Protein AF-A0A2E3BV41-F1 (afdb_monomer)

Nearest PDB structures (foldseek):
  8k77-assembly1_A  TM=2.296E-01  e=6.124E+00  Homo sapiens
  8to0-assembly1_Gc  TM=1.479E-01  e=7.679E+00  Mus musculus

Radius of gyration: 20.26 Å; Cα contacts (8 Å, |Δi|>4): 275; chains: 1; bounding box: 59×30×68 Å

pLDDT: mean 80.49, std 14.08, range [29.23, 97.12]

Mean predicted aligned error: 8.39 Å

Sequence (254 aa):
NIRDLWAVSLASLFVLWSIGQGLALKTSIRDLVLRSKSSKKSEIKTPTSWDFQRLILGAFIFTAIIGVFRGIIVTNFIGTDSDLVSWMIYYIICFSLIAIFLQIAKDGIVPLDTSWTKGDRNRVHRTGQLLILLIAWHLSSAWSRLFENGNSAMLFEEIILVIITVVSAVWAMSNRNRSSINFISKDTAILWAIAFGFGYAGSITVMSGLTESLPILGDVSQTLGVGHVLTAITLLMGFKGSISRPIEFNSEEE

Structure (mmCIF, N/CA/C/O backbone):
data_AF-A0A2E3BV41-F1
#
_entry.id   AF-A0A2E3BV41-F1
#
loop_
_atom_site.group_PDB
_atom_site.id
_atom_site.type_symbol
_atom_site.label_atom_id
_atom_site.label_alt_id
_atom_site.label_comp_id
_atom_site.label_asym_id
_atom_site.label_entity_id
_atom_site.label_seq_id
_atom_site.pdbx_PDB_ins_code
_atom_site.Cartn_x
_atom_site.Cartn_y
_atom_site.Cartn_z
_atom_site.occupancy
_atom_site.B_iso_or_equiv
_atom_site.auth_seq_id
_atom_site.auth_comp_id
_atom_site.auth_asym_id
_atom_site.auth_atom_id
_atom_site.pdbx_PDB_model_num
ATOM 1 N N . ASN A 1 1 ? 34.625 -9.008 -3.663 1.00 68.56 1 ASN A N 1
ATOM 2 C CA . ASN A 1 1 ? 34.769 -7.605 -4.097 1.00 68.56 1 ASN A CA 1
ATOM 3 C C . ASN A 1 1 ? 33.928 -6.733 -3.166 1.00 68.56 1 ASN A C 1
ATOM 5 O O . ASN A 1 1 ? 32.726 -6.945 -3.088 1.00 68.56 1 ASN A O 1
ATOM 9 N N . ILE A 1 2 ? 34.542 -5.843 -2.381 1.00 73.50 2 ILE A N 1
ATOM 10 C CA . ILE A 1 2 ? 33.850 -5.060 -1.331 1.00 73.50 2 ILE A CA 1
ATOM 11 C C . ILE A 1 2 ? 32.811 -4.097 -1.919 1.00 73.50 2 ILE A C 1
ATOM 13 O O . ILE A 1 2 ? 31.768 -3.870 -1.316 1.00 73.50 2 ILE A O 1
ATOM 17 N N . ARG A 1 3 ? 33.071 -3.565 -3.116 1.00 74.31 3 ARG A N 1
ATOM 18 C CA . ARG A 1 3 ? 32.180 -2.612 -3.784 1.00 74.31 3 ARG A CA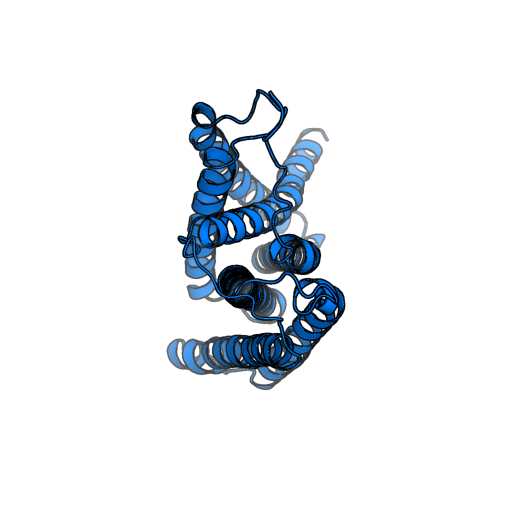 1
ATOM 19 C C . ARG A 1 3 ? 30.846 -3.251 -4.179 1.00 74.31 3 ARG A C 1
ATOM 21 O O . ARG A 1 3 ? 29.799 -2.659 -3.948 1.00 74.31 3 ARG A O 1
ATOM 28 N N . ASP A 1 4 ? 30.899 -4.481 -4.681 1.00 78.44 4 ASP A N 1
ATOM 29 C CA . ASP A 1 4 ? 29.709 -5.243 -5.075 1.00 78.44 4 ASP A CA 1
ATOM 30 C C . ASP A 1 4 ? 28.892 -5.652 -3.841 1.00 78.44 4 ASP A C 1
ATOM 32 O O . ASP A 1 4 ? 27.667 -5.580 -3.853 1.00 78.44 4 ASP A O 1
ATOM 36 N N . LEU A 1 5 ? 29.567 -5.981 -2.732 1.00 81.62 5 LEU A N 1
ATOM 37 C CA . LEU A 1 5 ? 28.911 -6.252 -1.450 1.00 81.62 5 LEU A CA 1
ATOM 38 C C . LEU A 1 5 ? 28.157 -5.020 -0.921 1.00 81.62 5 LEU A C 1
ATOM 40 O O . LEU A 1 5 ? 27.018 -5.143 -0.475 1.00 81.62 5 LEU A O 1
ATOM 44 N N . TRP A 1 6 ? 28.762 -3.829 -0.993 1.00 83.62 6 TRP A N 1
ATOM 45 C CA . TRP A 1 6 ? 28.098 -2.580 -0.604 1.00 83.62 6 TRP A CA 1
ATOM 46 C C . TRP A 1 6 ? 26.921 -2.238 -1.512 1.00 83.62 6 TRP A C 1
ATOM 48 O O . TRP A 1 6 ? 25.876 -1.836 -1.007 1.00 83.62 6 TRP A O 1
ATOM 58 N N . ALA A 1 7 ? 27.063 -2.426 -2.824 1.00 81.56 7 ALA A N 1
ATOM 59 C CA . ALA A 1 7 ? 25.986 -2.181 -3.776 1.00 81.56 7 ALA A CA 1
ATOM 60 C C . ALA A 1 7 ? 24.781 -3.092 -3.496 1.00 81.56 7 ALA A C 1
ATOM 62 O O . ALA A 1 7 ? 23.659 -2.604 -3.378 1.00 81.56 7 ALA A O 1
ATOM 63 N N . VAL A 1 8 ? 25.013 -4.394 -3.300 1.00 81.94 8 VAL A N 1
ATOM 64 C CA . VAL A 1 8 ? 23.957 -5.360 -2.953 1.00 81.94 8 VAL A CA 1
ATOM 65 C C . VAL A 1 8 ? 23.331 -5.034 -1.597 1.00 81.94 8 VAL A C 1
ATOM 67 O O . VAL A 1 8 ? 22.111 -5.080 -1.461 1.00 81.94 8 VAL A O 1
ATOM 70 N N . SER A 1 9 ? 24.136 -4.644 -0.604 1.00 84.44 9 SER A N 1
ATOM 71 C CA . SER A 1 9 ? 23.631 -4.229 0.709 1.00 84.44 9 SER A CA 1
ATOM 72 C C . SER A 1 9 ? 22.70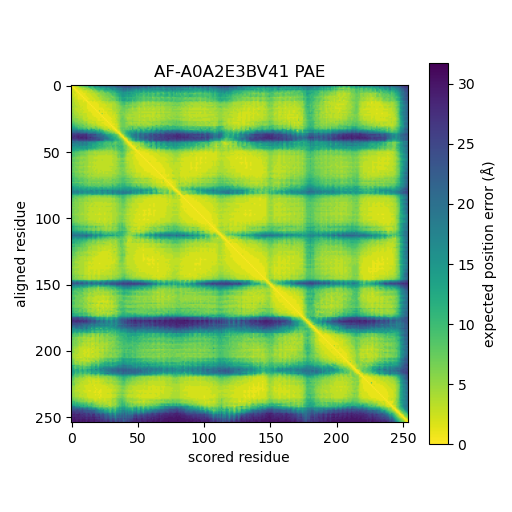8 -3.009 0.593 1.00 84.44 9 SER A C 1
ATOM 74 O O . SER A 1 9 ? 21.565 -3.048 1.048 1.00 84.44 9 SER A O 1
ATOM 76 N N . LEU A 1 10 ? 23.141 -1.957 -0.108 1.00 84.69 10 LEU A N 1
ATOM 77 C CA . LEU A 1 10 ? 22.350 -0.742 -0.326 1.00 84.69 10 LEU A CA 1
ATOM 78 C C . LEU A 1 10 ? 21.081 -1.001 -1.147 1.00 84.69 10 LEU A C 1
ATOM 80 O O . LEU A 1 10 ? 20.033 -0.445 -0.826 1.00 84.69 10 LEU A O 1
ATOM 84 N N . ALA A 1 11 ? 21.146 -1.867 -2.158 1.00 82.31 11 ALA A N 1
ATOM 85 C CA . ALA A 1 11 ? 19.971 -2.286 -2.917 1.00 82.31 11 ALA A CA 1
ATOM 86 C C . ALA A 1 11 ? 18.992 -3.088 -2.049 1.00 82.31 11 ALA A C 1
ATOM 88 O O . ALA A 1 11 ? 17.791 -2.852 -2.103 1.00 82.31 11 ALA A O 1
ATOM 89 N N . SER A 1 12 ? 19.481 -3.974 -1.175 1.00 83.25 12 SER A N 1
ATOM 90 C CA . SER A 1 12 ? 18.616 -4.762 -0.286 1.00 83.25 12 SER A CA 1
ATOM 91 C C . SER A 1 12 ? 17.872 -3.919 0.755 1.00 83.25 12 SER A C 1
ATOM 93 O O . SER A 1 12 ? 16.785 -4.307 1.187 1.00 83.25 12 SER A O 1
ATOM 95 N N . LEU A 1 13 ? 18.377 -2.723 1.094 1.00 87.44 13 LEU A N 1
ATOM 96 C CA . LEU A 1 13 ? 17.636 -1.762 1.918 1.00 87.44 13 LEU A CA 1
ATOM 97 C C . LEU A 1 13 ? 16.285 -1.387 1.300 1.00 87.44 13 LEU A C 1
ATOM 99 O O . LEU A 1 13 ? 15.356 -1.099 2.048 1.00 87.44 13 LEU A O 1
ATOM 103 N N . PHE A 1 14 ? 16.137 -1.442 -0.026 1.00 87.19 14 PHE A N 1
ATOM 104 C CA . PHE A 1 14 ? 14.857 -1.212 -0.698 1.00 87.19 14 PHE A CA 1
ATOM 105 C C . PHE A 1 14 ? 13.738 -2.086 -0.123 1.00 87.19 14 PHE A C 1
ATOM 107 O O . PHE A 1 14 ? 12.658 -1.581 0.164 1.00 87.19 14 PHE A O 1
ATOM 114 N N . VAL A 1 15 ? 14.018 -3.366 0.147 1.00 87.62 15 VAL A N 1
ATOM 115 C CA . VAL A 1 15 ? 13.053 -4.299 0.753 1.00 87.62 15 VAL A CA 1
ATOM 116 C C . VAL A 1 15 ? 12.613 -3.802 2.130 1.00 87.62 15 VAL A C 1
ATOM 118 O O . VAL A 1 15 ? 11.420 -3.782 2.440 1.00 87.62 15 VAL A O 1
ATOM 121 N N . LEU A 1 16 ? 13.568 -3.355 2.952 1.00 87.62 16 LEU A N 1
ATOM 122 C CA . LEU A 1 16 ? 13.278 -2.798 4.275 1.00 87.62 16 LEU A CA 1
ATOM 123 C C . LEU A 1 16 ? 12.445 -1.520 4.168 1.00 87.62 16 LEU A C 1
ATOM 125 O O . LEU A 1 16 ? 11.500 -1.337 4.938 1.00 87.62 16 LEU A O 1
ATOM 129 N N . TRP A 1 17 ? 12.750 -0.659 3.198 1.00 87.56 17 TRP A N 1
ATOM 130 C CA . TRP A 1 17 ? 12.000 0.569 2.970 1.00 87.56 17 TRP A CA 1
ATOM 131 C C . TRP A 1 17 ? 10.583 0.299 2.459 1.00 87.56 17 TRP A C 1
ATOM 133 O O . TRP A 1 17 ? 9.658 0.935 2.956 1.00 87.56 17 TRP A O 1
ATOM 143 N N . SER A 1 18 ? 10.367 -0.678 1.573 1.00 89.25 18 SER A N 1
ATOM 144 C CA . SER A 1 18 ? 9.026 -1.075 1.111 1.00 89.25 18 SER A CA 1
ATOM 145 C C . SER A 1 18 ? 8.142 -1.602 2.245 1.00 89.25 18 SER A C 1
ATOM 147 O O . SER A 1 18 ? 6.947 -1.291 2.309 1.00 89.25 18 SER A O 1
ATOM 149 N N . ILE A 1 19 ? 8.720 -2.352 3.190 1.00 89.06 19 ILE A N 1
ATOM 150 C CA . ILE A 1 19 ? 8.023 -2.770 4.418 1.00 89.06 19 ILE A CA 1
ATOM 151 C C . ILE A 1 19 ? 7.759 -1.549 5.312 1.00 89.06 19 ILE A C 1
ATOM 153 O O . ILE A 1 19 ? 6.644 -1.359 5.808 1.00 89.06 19 ILE A O 1
ATOM 157 N N . GLY A 1 20 ? 8.760 -0.681 5.483 1.00 86.19 20 GLY A N 1
ATOM 158 C CA . GLY A 1 20 ? 8.647 0.574 6.228 1.00 86.19 20 GLY A CA 1
ATOM 159 C C . GLY A 1 20 ? 7.517 1.474 5.717 1.00 86.19 20 GLY A C 1
ATOM 160 O O . GLY A 1 20 ? 6.734 1.973 6.526 1.00 86.19 20 GLY A O 1
ATOM 161 N N . GLN A 1 21 ? 7.363 1.603 4.394 1.00 88.94 21 GLN A N 1
ATOM 162 C CA . GLN A 1 21 ? 6.255 2.311 3.737 1.00 88.94 21 GLN A CA 1
ATOM 163 C C . GLN A 1 21 ? 4.898 1.765 4.197 1.00 88.94 21 GLN A C 1
ATOM 165 O O . GLN A 1 21 ? 4.033 2.532 4.629 1.00 88.94 21 GLN A O 1
ATOM 170 N N . GLY A 1 22 ? 4.722 0.440 4.177 1.00 87.88 22 GLY A N 1
ATOM 171 C CA . GLY A 1 22 ? 3.474 -0.204 4.598 1.00 87.88 22 GLY A CA 1
ATOM 172 C C . GLY A 1 22 ? 3.164 0.028 6.077 1.00 87.88 22 GLY A C 1
ATOM 173 O O . GLY A 1 22 ? 2.035 0.366 6.438 1.00 87.88 22 GLY A O 1
ATOM 174 N N . LEU A 1 23 ? 4.171 -0.083 6.948 1.00 87.81 23 LEU A N 1
ATOM 175 C CA . LEU A 1 23 ? 4.023 0.165 8.387 1.00 87.81 23 LEU A CA 1
ATOM 176 C C . LEU A 1 23 ? 3.708 1.633 8.707 1.00 87.81 23 LEU A C 1
ATOM 178 O O . LEU A 1 23 ? 2.890 1.905 9.596 1.00 87.81 23 LEU A O 1
ATOM 182 N N . ALA A 1 24 ? 4.324 2.571 7.987 1.00 86.19 24 ALA A N 1
ATOM 183 C CA . ALA A 1 24 ? 4.089 4.003 8.135 1.00 86.19 24 ALA A CA 1
ATOM 184 C C . ALA A 1 24 ? 2.649 4.377 7.762 1.00 86.19 24 ALA A C 1
ATOM 186 O O . ALA A 1 24 ? 1.946 4.991 8.568 1.00 86.19 24 ALA A O 1
ATOM 187 N N . LEU A 1 25 ? 2.175 3.941 6.589 1.00 88.38 25 LEU A N 1
ATOM 188 C CA . LEU A 1 25 ? 0.795 4.156 6.136 1.00 88.38 25 LEU A CA 1
ATOM 189 C C . LEU A 1 25 ? -0.214 3.559 7.119 1.00 88.38 25 LEU A C 1
ATOM 191 O O . LEU A 1 25 ? -1.135 4.242 7.569 1.00 88.38 25 LEU A O 1
ATOM 195 N N . LYS A 1 26 ? 0.007 2.301 7.515 1.00 89.50 26 LYS A N 1
ATOM 196 C CA . LYS A 1 26 ? -0.819 1.590 8.497 1.00 89.50 26 LYS A CA 1
ATOM 197 C C . LYS A 1 26 ? -0.981 2.393 9.790 1.00 89.50 26 LYS A C 1
ATOM 199 O O . LYS A 1 26 ? -2.096 2.591 10.272 1.00 89.50 26 LYS A O 1
ATOM 204 N N . THR A 1 27 ? 0.139 2.833 10.358 1.00 84.62 27 THR A N 1
ATOM 205 C CA . THR A 1 27 ? 0.163 3.536 11.646 1.00 84.62 27 THR A CA 1
ATOM 206 C C . THR A 1 27 ? -0.469 4.919 11.528 1.00 84.62 27 THR A C 1
ATOM 208 O O . THR A 1 27 ? -1.284 5.288 12.369 1.00 84.62 27 THR A O 1
ATOM 211 N N . SER A 1 28 ? -0.168 5.644 10.449 1.00 84.06 28 SER A N 1
ATOM 212 C CA . SER A 1 28 ? -0.710 6.978 10.188 1.00 84.06 28 SER A CA 1
ATOM 213 C C . SER A 1 28 ? -2.235 6.975 10.052 1.00 84.06 28 SER A C 1
ATOM 215 O O . SER A 1 28 ? -2.911 7.765 10.710 1.00 84.06 28 SER A O 1
ATOM 217 N N . ILE A 1 29 ? -2.805 6.037 9.283 1.00 84.88 29 ILE A N 1
ATOM 218 C CA . ILE A 1 29 ? -4.265 5.920 9.116 1.00 84.88 29 ILE A CA 1
ATOM 219 C C . ILE A 1 29 ? -4.937 5.597 10.443 1.00 84.88 29 ILE A C 1
ATOM 221 O O . ILE A 1 29 ? -5.946 6.212 10.794 1.00 84.88 29 ILE A O 1
ATOM 225 N N . ARG A 1 30 ? -4.382 4.638 11.192 1.00 83.06 30 ARG A N 1
ATOM 226 C CA . ARG A 1 30 ? -4.923 4.267 12.499 1.00 83.06 30 ARG A CA 1
ATOM 227 C C . ARG A 1 30 ? -4.959 5.486 13.418 1.00 83.06 30 ARG A C 1
ATOM 229 O O . AR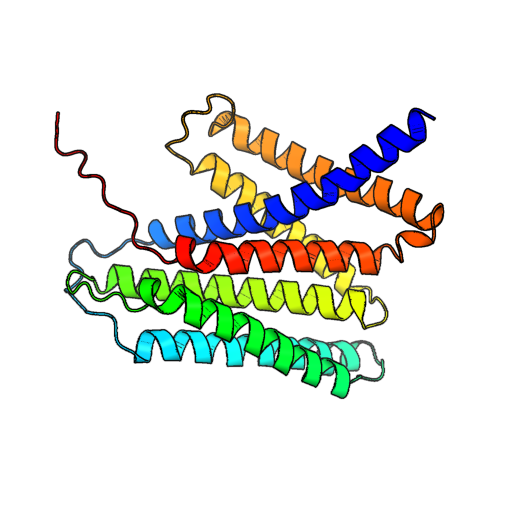G A 1 30 ? -6.002 5.781 13.992 1.00 83.06 30 ARG A O 1
ATOM 236 N N . ASP A 1 31 ? -3.863 6.226 13.509 1.00 79.25 31 ASP A N 1
ATOM 237 C CA . ASP A 1 31 ? -3.758 7.404 14.369 1.00 79.25 31 ASP A CA 1
ATOM 238 C C . ASP A 1 31 ? -4.681 8.551 13.917 1.00 79.25 31 ASP A C 1
ATOM 240 O O . ASP A 1 31 ? -5.348 9.173 14.750 1.00 79.25 31 ASP A O 1
ATOM 244 N N . LEU A 1 32 ? -4.783 8.798 12.605 1.00 77.62 32 LEU A N 1
ATOM 245 C CA . LEU A 1 32 ? -5.698 9.781 12.015 1.00 77.62 32 LEU A CA 1
ATOM 246 C C . LEU A 1 32 ? -7.155 9.491 12.403 1.00 77.62 32 LEU A C 1
ATOM 248 O O . LEU A 1 32 ? -7.898 10.390 12.806 1.00 77.62 32 LEU A O 1
ATOM 252 N N . VAL A 1 33 ? -7.563 8.225 12.310 1.00 75.31 33 VAL A N 1
ATOM 253 C CA . VAL A 1 33 ? -8.937 7.806 12.602 1.00 75.31 33 VAL A CA 1
ATOM 254 C C . VAL A 1 33 ? -9.207 7.744 14.109 1.00 75.31 33 VAL A C 1
ATOM 256 O O . VAL A 1 33 ? -10.288 8.146 14.543 1.00 75.31 33 VAL A O 1
ATOM 259 N N . LEU A 1 34 ? -8.238 7.317 14.927 1.00 70.25 34 LEU A N 1
ATOM 260 C CA . LEU A 1 34 ? -8.356 7.303 16.392 1.00 70.25 34 LEU A CA 1
ATOM 261 C C . LEU A 1 34 ? -8.594 8.704 16.967 1.00 70.25 34 LEU A C 1
ATOM 263 O O . LEU A 1 34 ? -9.416 8.870 17.876 1.00 70.25 34 LEU A O 1
ATOM 267 N N . ARG A 1 35 ? -7.914 9.710 16.407 1.00 64.06 35 ARG A N 1
ATOM 268 C CA . ARG A 1 35 ? -7.976 11.109 16.853 1.00 64.06 35 ARG A CA 1
ATOM 269 C C . ARG A 1 35 ? -9.210 11.862 16.347 1.00 64.06 35 ARG A C 1
ATOM 271 O O . ARG A 1 35 ? -9.550 12.909 16.900 1.00 64.06 35 ARG A O 1
ATOM 278 N N . SER A 1 36 ? -9.917 11.332 15.345 1.00 58.78 36 SER A N 1
ATOM 279 C CA . SER A 1 36 ? -11.252 11.818 14.977 1.00 58.78 36 SER A CA 1
ATOM 280 C C . SER A 1 36 ? -12.153 11.699 16.210 1.00 58.78 36 SER A C 1
ATOM 282 O O . SER A 1 36 ? -12.366 10.586 16.690 1.00 58.78 36 SER A O 1
ATOM 284 N N . LYS A 1 37 ? -12.610 12.838 16.768 1.00 53.50 37 LYS A N 1
ATOM 285 C CA . LYS A 1 37 ? -13.406 12.912 18.011 1.00 53.50 37 LYS A CA 1
ATOM 286 C C . LYS A 1 37 ? -14.466 11.804 18.019 1.00 53.50 37 LYS A C 1
ATOM 288 O O . LYS A 1 37 ? -15.489 11.930 17.345 1.00 53.50 37 LYS A O 1
ATOM 293 N N . SER A 1 38 ? -14.253 10.745 18.805 1.00 52.03 38 SER A N 1
ATOM 294 C CA . SER A 1 38 ? -15.382 9.918 19.218 1.00 52.03 38 SER A CA 1
ATOM 295 C C . SER A 1 38 ? -16.216 10.801 20.114 1.00 52.03 38 SER A C 1
ATOM 297 O O . SER A 1 38 ? -15.699 11.381 21.072 1.00 52.03 38 SER A O 1
ATOM 299 N N . SER A 1 39 ? -17.481 10.980 19.755 1.00 47.78 39 SER A N 1
ATOM 300 C CA . SER A 1 39 ? -18.434 11.631 20.637 1.00 47.78 39 SER A CA 1
ATOM 301 C C . SER A 1 39 ? -18.327 10.953 22.002 1.00 47.78 39 SER A C 1
ATOM 303 O O . SER A 1 39 ? -18.586 9.757 22.102 1.00 47.78 39 SER A O 1
ATOM 305 N N . LYS A 1 40 ? -17.956 11.704 23.046 1.00 50.00 40 LYS A N 1
ATOM 306 C CA . LYS A 1 40 ? -17.848 11.232 24.441 1.00 50.00 40 LYS A CA 1
ATOM 307 C C . LYS A 1 40 ? -19.188 10.718 25.026 1.00 50.00 40 LYS A C 1
ATOM 309 O O . LYS A 1 40 ? -19.272 10.420 26.207 1.00 50.00 40 LYS A O 1
ATOM 314 N N . LYS A 1 41 ? -20.233 10.599 24.198 1.00 52.53 41 LYS A N 1
ATOM 315 C CA . LYS A 1 41 ? -21.521 9.937 24.444 1.00 52.53 41 LYS A CA 1
ATOM 316 C C . LYS A 1 41 ? -21.926 9.118 23.213 1.00 52.53 41 LYS A C 1
ATOM 318 O O . LYS A 1 41 ? -22.922 9.409 22.553 1.00 52.53 41 LYS A O 1
ATOM 323 N N . SER A 1 42 ? -21.113 8.148 22.813 1.00 61.69 42 SER A N 1
ATOM 324 C CA . SER A 1 42 ? -21.504 7.233 21.741 1.00 61.69 42 SER A CA 1
ATOM 325 C C . SER A 1 42 ? -22.349 6.102 22.313 1.00 61.69 42 SER A C 1
ATOM 327 O O . SER A 1 42 ? -21.861 5.331 23.132 1.00 61.69 42 SER A O 1
ATOM 329 N N . GLU A 1 43 ? -23.593 6.000 21.851 1.00 77.44 43 GLU A N 1
ATOM 330 C CA . GLU A 1 43 ? -24.483 4.868 22.120 1.00 77.44 43 GLU A CA 1
ATOM 331 C C . GLU A 1 43 ? -23.771 3.531 21.873 1.00 77.44 43 GLU A C 1
ATOM 333 O O . GLU A 1 43 ? -23.005 3.390 20.903 1.00 77.44 43 GLU A O 1
ATOM 338 N N . ILE A 1 44 ? -24.052 2.553 22.739 1.00 78.69 44 ILE A N 1
ATOM 339 C CA . ILE A 1 44 ? -23.657 1.163 22.520 1.00 78.69 44 ILE A CA 1
ATOM 340 C C . ILE A 1 44 ? -24.357 0.698 21.245 1.00 78.69 44 ILE A C 1
ATOM 342 O O . ILE A 1 44 ? -25.579 0.773 21.113 1.00 78.69 44 ILE A O 1
ATOM 346 N N . LYS A 1 45 ? -23.563 0.268 20.271 1.00 79.88 45 LYS A N 1
ATOM 347 C CA . LYS A 1 45 ? -24.039 -0.241 18.995 1.00 79.88 45 LYS A CA 1
ATOM 348 C C . LYS A 1 45 ? -23.144 -1.384 18.563 1.00 79.88 45 LYS A C 1
ATOM 350 O O . LYS A 1 45 ? -22.031 -1.164 18.084 1.00 79.88 45 LYS A O 1
ATOM 355 N N . THR A 1 46 ? -23.674 -2.591 18.689 1.00 79.81 46 THR A N 1
ATOM 356 C CA . THR A 1 46 ? -22.981 -3.813 18.302 1.00 79.81 46 THR A CA 1
ATOM 357 C C . THR A 1 46 ? -22.767 -3.848 16.785 1.00 79.81 46 THR A C 1
ATOM 359 O O . THR A 1 46 ? -23.710 -3.576 16.027 1.00 79.81 46 THR A O 1
ATOM 362 N N . PRO A 1 47 ? -21.546 -4.147 16.311 1.00 79.31 47 PRO A N 1
ATOM 363 C CA . PRO A 1 47 ? -21.303 -4.381 14.899 1.00 79.31 47 PRO A CA 1
ATOM 364 C C . PRO A 1 47 ? -22.092 -5.605 14.428 1.00 79.31 47 PRO A C 1
ATOM 366 O O . PRO A 1 47 ? -22.342 -6.549 15.173 1.00 79.31 47 PRO A O 1
ATOM 369 N N . THR A 1 48 ? -22.522 -5.564 13.176 1.00 85.50 48 THR A N 1
ATOM 370 C CA . THR A 1 48 ? -23.366 -6.591 12.551 1.00 85.50 48 THR A CA 1
ATOM 371 C C . THR A 1 48 ? -22.653 -7.196 11.349 1.00 85.50 48 THR A C 1
ATOM 373 O O . THR A 1 48 ? -21.690 -6.630 10.837 1.00 85.50 48 THR A O 1
ATOM 376 N N . SER A 1 49 ? -23.148 -8.317 10.823 1.00 86.56 49 SER A N 1
ATOM 377 C CA . SER A 1 49 ? -22.634 -8.903 9.573 1.00 86.56 49 SER A CA 1
ATOM 378 C C . SER A 1 49 ? -22.639 -7.914 8.396 1.00 86.56 49 SER A C 1
ATOM 380 O O . SER A 1 49 ? -21.759 -7.975 7.537 1.00 86.56 49 SER A O 1
ATOM 382 N N . TRP A 1 50 ? -23.559 -6.946 8.397 1.00 87.31 50 TRP A N 1
ATOM 383 C CA . TRP A 1 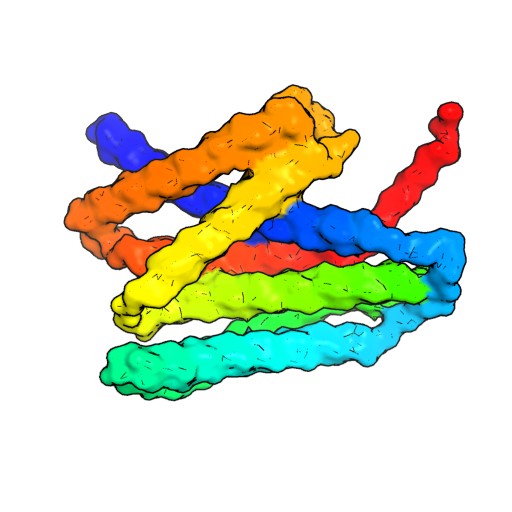50 ? -23.597 -5.845 7.434 1.00 87.31 50 TRP A CA 1
ATOM 384 C C . TRP A 1 50 ? -22.340 -4.974 7.446 1.00 87.31 50 TRP A C 1
ATOM 386 O O . TRP A 1 50 ? -21.967 -4.415 6.417 1.00 87.31 50 TRP A O 1
ATOM 396 N N . ASP A 1 51 ? -21.673 -4.843 8.589 1.00 88.06 51 ASP A N 1
ATOM 397 C CA . ASP A 1 51 ? -20.442 -4.068 8.703 1.00 88.06 51 ASP A CA 1
ATOM 398 C C . ASP A 1 51 ? -19.286 -4.754 7.970 1.00 88.06 51 ASP A C 1
ATOM 400 O O . ASP A 1 51 ? -18.560 -4.126 7.202 1.00 88.06 51 ASP A O 1
ATOM 404 N N . PHE A 1 52 ? -19.193 -6.072 8.099 1.00 90.50 52 PHE A N 1
ATOM 405 C CA . PHE A 1 52 ? -18.272 -6.869 7.299 1.00 90.50 52 PHE A CA 1
ATOM 406 C C . PHE A 1 52 ? -18.601 -6.795 5.798 1.00 90.50 52 PHE A C 1
ATOM 408 O O . PHE A 1 52 ? -17.725 -6.507 4.983 1.00 90.50 52 PHE A O 1
ATOM 415 N N . GLN A 1 53 ? -19.874 -6.963 5.427 1.00 92.88 53 GLN A N 1
ATOM 416 C CA . GLN A 1 53 ? -20.312 -6.906 4.026 1.00 92.88 53 GLN A CA 1
ATOM 417 C C . GLN A 1 53 ? -20.031 -5.549 3.368 1.00 92.88 53 GLN A C 1
ATOM 419 O O . GLN A 1 53 ? -19.665 -5.502 2.198 1.00 92.88 53 GLN A O 1
ATOM 424 N N . ARG A 1 54 ? -20.139 -4.440 4.108 1.00 92.75 54 ARG A N 1
ATOM 425 C CA . ARG A 1 54 ? -19.786 -3.100 3.607 1.00 92.75 54 ARG A CA 1
ATOM 426 C C . ARG A 1 54 ? -18.303 -2.956 3.277 1.00 92.75 54 ARG A C 1
ATOM 428 O O . ARG A 1 54 ? -17.972 -2.249 2.329 1.00 92.75 54 ARG A O 1
ATOM 435 N N . LEU A 1 55 ? -17.416 -3.597 4.038 1.00 93.94 55 LEU A N 1
ATOM 436 C CA . LEU A 1 55 ? -15.983 -3.604 3.732 1.00 93.94 55 LEU A CA 1
ATOM 437 C C . LEU A 1 55 ? -15.683 -4.480 2.511 1.00 93.94 55 LEU A C 1
ATOM 439 O O . LEU A 1 55 ? -14.919 -4.057 1.650 1.00 93.94 55 LEU A O 1
ATOM 443 N N . ILE A 1 56 ? -16.346 -5.633 2.376 1.00 96.00 56 ILE A N 1
ATOM 444 C CA . ILE A 1 56 ? -16.256 -6.472 1.166 1.00 96.00 56 ILE A CA 1
ATOM 445 C C . ILE A 1 56 ? -16.754 -5.711 -0.069 1.00 96.00 56 ILE A C 1
ATOM 447 O O . ILE A 1 56 ? -16.088 -5.708 -1.101 1.00 96.00 56 ILE A O 1
ATOM 451 N N . LEU A 1 57 ? -17.884 -5.009 0.042 1.00 96.31 57 LEU A N 1
ATOM 452 C CA . LEU A 1 57 ? -18.400 -4.154 -1.026 1.00 96.31 57 LEU A CA 1
ATOM 453 C C . LEU A 1 57 ? -17.432 -3.006 -1.347 1.00 96.31 57 LEU A C 1
ATOM 455 O O . LEU A 1 57 ? -17.226 -2.688 -2.512 1.00 96.31 57 LEU A O 1
ATOM 459 N N . GLY A 1 58 ? -16.805 -2.412 -0.329 1.00 94.88 58 GLY A N 1
ATOM 460 C CA . GLY A 1 58 ? -15.749 -1.416 -0.512 1.00 94.88 58 GLY A CA 1
ATOM 461 C C . GLY A 1 58 ? -14.566 -1.963 -1.311 1.00 94.88 58 GLY A C 1
ATOM 462 O O . GLY A 1 58 ? -14.134 -1.326 -2.265 1.00 94.88 58 GLY A O 1
ATOM 463 N N . ALA A 1 59 ? -14.098 -3.173 -0.988 1.00 96.50 59 ALA A N 1
ATOM 464 C CA . ALA A 1 59 ? -13.049 -3.856 -1.746 1.00 96.50 59 ALA A CA 1
ATOM 465 C C . ALA A 1 59 ? -13.459 -4.098 -3.201 1.00 96.50 59 ALA A C 1
ATOM 467 O O . ALA A 1 59 ? -12.708 -3.758 -4.110 1.00 96.50 59 ALA A O 1
ATOM 468 N N . PHE A 1 60 ? -14.676 -4.593 -3.427 1.00 97.12 60 PHE A N 1
ATOM 469 C CA . PHE A 1 60 ? -15.223 -4.787 -4.769 1.00 97.12 60 PHE A CA 1
ATOM 470 C C . PHE A 1 60 ? -15.216 -3.480 -5.579 1.00 97.12 60 PHE A C 1
ATOM 472 O O . PHE A 1 60 ? -14.715 -3.451 -6.702 1.00 97.12 60 PHE A O 1
ATOM 479 N N . ILE A 1 61 ? -15.740 -2.395 -4.997 1.00 96.62 61 ILE A N 1
ATOM 480 C CA . ILE A 1 61 ? -15.876 -1.092 -5.659 1.00 96.62 61 ILE A CA 1
ATOM 481 C C . ILE A 1 61 ? -14.507 -0.461 -5.923 1.00 96.62 61 ILE A C 1
ATOM 483 O O . ILE A 1 61 ? -14.249 -0.042 -7.047 1.00 96.62 61 ILE A O 1
ATOM 487 N N . PHE A 1 62 ? -13.617 -0.389 -4.930 1.00 96.25 62 PHE A N 1
ATOM 488 C CA . PHE A 1 62 ? -12.315 0.258 -5.110 1.00 96.25 62 PHE A CA 1
ATOM 489 C C . PHE A 1 62 ? -11.432 -0.487 -6.107 1.00 96.25 62 PHE A C 1
ATOM 491 O O . PHE A 1 62 ? -10.848 0.151 -6.983 1.00 96.25 62 PHE A O 1
ATOM 498 N N . THR A 1 63 ? -11.375 -1.820 -6.040 1.00 95.69 63 THR A N 1
ATOM 499 C CA . THR A 1 63 ? -10.611 -2.609 -7.015 1.00 95.69 63 THR A CA 1
ATOM 500 C C . THR A 1 63 ? -11.191 -2.456 -8.424 1.00 95.69 63 THR A C 1
ATOM 502 O O . THR A 1 63 ? -10.418 -2.312 -9.370 1.00 95.69 63 THR A O 1
ATOM 505 N N . ALA A 1 64 ? -12.522 -2.402 -8.576 1.00 94.69 64 ALA A N 1
ATOM 506 C CA . ALA A 1 64 ? -13.173 -2.185 -9.872 1.00 94.69 64 ALA A CA 1
ATOM 507 C C . ALA A 1 64 ? -12.884 -0.789 -10.434 1.00 94.69 64 ALA A C 1
ATOM 509 O O . ALA A 1 64 ? -12.482 -0.666 -11.587 1.00 94.69 64 ALA A O 1
ATOM 510 N N . ILE A 1 65 ? -13.048 0.260 -9.620 1.00 95.12 65 ILE A N 1
ATOM 511 C CA . ILE A 1 65 ? -12.794 1.647 -10.031 1.00 95.12 65 ILE A CA 1
ATOM 512 C C . ILE A 1 65 ? -11.345 1.807 -10.487 1.00 95.12 65 ILE A C 1
ATOM 514 O O . ILE A 1 65 ? -11.111 2.371 -11.550 1.00 95.12 65 ILE A O 1
ATOM 518 N N . ILE A 1 66 ? -10.380 1.292 -9.720 1.00 92.75 66 ILE A N 1
ATOM 519 C CA . ILE A 1 66 ? -8.957 1.391 -10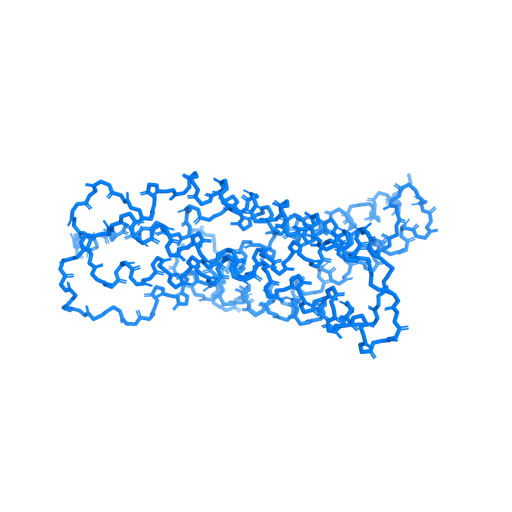.067 1.00 92.75 66 ILE A CA 1
ATOM 520 C C . ILE A 1 66 ? -8.651 0.600 -11.345 1.00 92.75 66 ILE A C 1
ATOM 522 O O . ILE A 1 66 ? -7.972 1.122 -12.227 1.00 92.75 66 ILE A O 1
ATOM 526 N N . GLY A 1 67 ? -9.186 -0.620 -11.469 1.00 90.81 67 GLY A N 1
ATOM 527 C CA . GLY A 1 67 ? -9.000 -1.456 -12.656 1.00 90.81 67 GLY A CA 1
ATOM 528 C C . GLY A 1 67 ? -9.578 -0.822 -13.922 1.00 90.81 67 GLY A C 1
ATOM 529 O O . GLY A 1 67 ? -8.900 -0.773 -14.940 1.00 90.81 67 GLY A O 1
ATOM 530 N N . VAL A 1 68 ? -10.787 -0.255 -13.859 1.00 90.88 68 VAL A N 1
ATOM 531 C CA . VAL A 1 68 ? -11.406 0.475 -14.983 1.00 90.88 68 VAL A CA 1
ATOM 532 C C . VAL A 1 68 ? -10.641 1.757 -15.295 1.00 90.88 68 VAL A C 1
ATOM 534 O O . VAL A 1 68 ? -10.379 2.058 -16.459 1.00 90.88 68 VAL A O 1
ATOM 537 N N . PHE A 1 69 ? -10.262 2.518 -14.269 1.00 89.94 69 PHE A N 1
ATOM 538 C CA . PHE A 1 69 ? -9.511 3.754 -14.447 1.00 89.94 69 PHE A CA 1
ATOM 539 C C . PHE A 1 69 ? -8.188 3.497 -15.172 1.00 89.94 69 PHE A C 1
ATOM 541 O O . PHE A 1 69 ? -7.887 4.176 -16.150 1.00 89.94 69 PHE A O 1
ATOM 548 N N . ARG A 1 70 ? -7.420 2.488 -14.760 1.00 85.94 70 ARG A N 1
ATOM 549 C CA . ARG A 1 70 ? -6.123 2.196 -15.382 1.00 85.94 70 ARG A CA 1
ATOM 550 C C . ARG A 1 70 ? -6.254 1.419 -16.683 1.00 85.94 70 ARG A C 1
ATOM 552 O O . ARG A 1 70 ? -5.652 1.814 -17.673 1.00 85.94 70 ARG A O 1
ATOM 559 N N . GLY A 1 71 ? -7.097 0.394 -16.708 1.00 84.88 71 GLY A N 1
ATOM 560 C CA . GLY A 1 71 ? -7.276 -0.447 -17.881 1.00 84.88 71 GLY A CA 1
ATOM 561 C C . GLY A 1 71 ? -7.982 0.238 -19.035 1.00 84.88 71 GLY A C 1
ATOM 562 O O . GLY A 1 71 ? -7.670 -0.070 -20.176 1.00 84.88 71 GLY A O 1
ATOM 563 N N . ILE A 1 72 ? -8.890 1.184 -18.789 1.00 85.19 72 ILE A N 1
ATOM 564 C CA . ILE A 1 72 ? -9.655 1.845 -19.855 1.00 85.19 72 ILE A CA 1
ATOM 565 C C . ILE A 1 72 ? -9.297 3.325 -19.953 1.00 85.19 72 ILE A C 1
ATOM 567 O O . ILE A 1 72 ? -8.955 3.798 -21.029 1.00 85.19 72 ILE A O 1
ATOM 571 N N . ILE A 1 73 ? -9.400 4.095 -18.869 1.00 84.62 73 ILE A N 1
ATOM 572 C CA . ILE A 1 73 ? -9.308 5.563 -18.977 1.00 84.62 73 ILE A CA 1
ATOM 573 C C . ILE A 1 73 ? -7.876 5.999 -19.302 1.00 84.62 73 ILE A C 1
ATOM 575 O O . ILE A 1 73 ? -7.668 6.791 -20.219 1.00 84.62 73 ILE A O 1
ATOM 579 N N . VAL A 1 74 ? -6.889 5.467 -18.581 1.00 83.19 74 VAL A N 1
ATOM 580 C CA . VAL A 1 74 ? -5.475 5.814 -18.774 1.00 83.19 74 VAL A CA 1
ATOM 581 C C . VAL A 1 74 ? -4.972 5.335 -20.139 1.00 83.19 74 VAL A C 1
ATOM 583 O O . VAL A 1 74 ? -4.387 6.128 -20.870 1.00 83.19 74 VAL A O 1
ATOM 586 N N . THR A 1 75 ? -5.252 4.087 -20.523 1.00 79.88 75 THR A N 1
ATOM 587 C CA . THR A 1 75 ? -4.855 3.519 -21.828 1.00 79.88 75 THR A CA 1
ATOM 588 C C . THR A 1 75 ? -5.434 4.304 -23.006 1.00 79.88 75 THR A C 1
ATOM 590 O O . THR A 1 75 ? -4.687 4.684 -23.908 1.00 79.88 75 THR A O 1
ATOM 593 N N . ASN A 1 76 ? -6.727 4.652 -22.963 1.00 83.31 76 ASN A N 1
ATOM 594 C CA . ASN A 1 76 ? -7.358 5.488 -23.992 1.00 83.31 76 ASN A CA 1
ATOM 595 C C . ASN A 1 76 ? -6.758 6.899 -24.050 1.00 83.31 76 ASN A C 1
ATOM 597 O O . ASN A 1 76 ? -6.612 7.453 -25.135 1.00 83.31 76 ASN A O 1
ATOM 601 N N . PHE A 1 77 ? -6.396 7.486 -22.905 1.00 81.00 77 PHE A N 1
ATOM 602 C CA . PHE A 1 77 ? -5.780 8.815 -22.864 1.00 81.00 77 PHE A CA 1
ATOM 603 C C . PHE A 1 77 ? -4.385 8.839 -23.507 1.00 81.00 77 PHE A C 1
ATOM 605 O O . PHE A 1 77 ? -3.999 9.838 -24.107 1.00 81.00 77 PHE A O 1
ATOM 612 N N . ILE A 1 78 ? -3.630 7.744 -23.392 1.00 76.50 78 ILE A N 1
ATOM 613 C CA . ILE A 1 78 ? -2.264 7.624 -23.931 1.00 76.50 78 ILE A CA 1
ATOM 614 C C . ILE A 1 78 ? -2.273 7.107 -25.378 1.00 76.50 78 ILE A C 1
ATOM 616 O O . ILE A 1 78 ? -1.281 7.248 -26.087 1.00 76.50 78 ILE A O 1
ATOM 620 N N . GLY A 1 79 ? -3.396 6.548 -25.837 1.00 72.62 79 GLY A N 1
ATOM 621 C CA . GLY A 1 79 ? -3.538 5.998 -27.185 1.00 72.62 79 GLY A CA 1
ATOM 622 C C . GLY A 1 79 ? -2.874 4.630 -27.356 1.00 72.62 79 GLY A C 1
ATOM 623 O O . GLY A 1 79 ? -2.443 4.295 -28.456 1.00 72.62 79 GLY A O 1
ATOM 624 N N . THR A 1 80 ? -2.764 3.853 -26.277 1.00 73.19 80 THR A N 1
ATOM 625 C CA . THR A 1 80 ? -2.243 2.477 -26.292 1.00 73.19 80 THR A CA 1
ATOM 626 C C . THR A 1 80 ? -3.379 1.467 -26.215 1.00 73.19 80 THR A C 1
ATOM 628 O O . THR A 1 80 ? -4.349 1.697 -25.488 1.00 73.19 80 THR A O 1
ATOM 631 N N . ASP A 1 81 ? -3.224 0.321 -26.878 1.00 75.25 81 ASP A N 1
ATOM 632 C CA . ASP A 1 81 ? -4.182 -0.777 -26.761 1.00 75.25 81 ASP A CA 1
ATOM 633 C C . ASP A 1 81 ? -4.268 -1.275 -25.315 1.00 75.25 81 ASP A C 1
ATOM 635 O O . ASP A 1 81 ? -3.263 -1.538 -24.652 1.00 75.25 81 ASP A O 1
ATOM 639 N N . SER A 1 82 ? -5.498 -1.378 -24.818 1.00 74.69 82 SER A N 1
ATOM 640 C CA . SER A 1 82 ? -5.776 -1.908 -23.490 1.00 74.69 82 SER A CA 1
ATOM 641 C C . SER A 1 82 ? -5.789 -3.430 -23.513 1.00 74.69 82 SER A C 1
ATOM 643 O O . SER A 1 82 ? -6.600 -4.036 -24.219 1.00 74.69 82 SER A O 1
ATOM 645 N N . ASP A 1 83 ? -4.975 -4.055 -22.664 1.00 85.06 83 ASP A N 1
ATOM 646 C CA . ASP A 1 83 ? -5.152 -5.466 -22.334 1.00 85.06 83 ASP A CA 1
ATOM 647 C C . ASP A 1 83 ? -6.254 -5.626 -21.273 1.00 85.06 83 ASP A C 1
ATOM 649 O O . ASP A 1 83 ? -6.014 -5.799 -20.073 1.00 85.06 83 ASP A O 1
ATOM 653 N N . LEU A 1 84 ? -7.508 -5.555 -21.729 1.00 85.19 84 LEU A N 1
ATOM 654 C CA . LEU A 1 84 ? -8.684 -5.730 -20.872 1.00 85.19 84 LEU A CA 1
ATOM 655 C C . LEU A 1 84 ? -8.675 -7.080 -20.144 1.00 85.19 84 LEU A C 1
ATOM 657 O O . LEU A 1 84 ? -9.188 -7.173 -19.029 1.00 85.19 84 LEU A O 1
ATOM 661 N N . VAL A 1 85 ? -8.092 -8.122 -20.743 1.00 89.75 85 VAL A N 1
ATOM 662 C CA . VAL A 1 85 ? -8.008 -9.448 -20.122 1.00 89.75 85 VAL A CA 1
ATOM 663 C C . VAL A 1 85 ? -7.070 -9.396 -18.920 1.00 89.75 85 VAL A C 1
ATOM 665 O O . VAL A 1 85 ? -7.451 -9.852 -17.840 1.00 89.75 85 VAL A O 1
ATOM 668 N N . SER A 1 86 ? -5.899 -8.769 -19.059 1.00 90.19 86 SER A N 1
ATOM 669 C CA . SER A 1 86 ? -4.968 -8.538 -17.947 1.00 90.19 86 SER A CA 1
ATOM 670 C C . SER A 1 86 ? -5.634 -7.782 -16.791 1.00 90.19 86 SER A C 1
ATOM 672 O O . SER A 1 86 ? -5.560 -8.218 -15.639 1.00 90.19 86 SER A O 1
ATOM 674 N N . TRP A 1 87 ? -6.392 -6.719 -17.076 1.00 90.31 87 TRP A N 1
ATOM 675 C CA . TRP A 1 87 ? -7.094 -5.950 -16.037 1.00 90.31 87 TRP A CA 1
ATOM 676 C C . TRP A 1 87 ? -8.254 -6.697 -15.372 1.00 90.31 87 TRP A C 1
ATOM 678 O O . TRP A 1 87 ? -8.523 -6.498 -14.183 1.00 90.31 87 TRP A O 1
ATOM 688 N N . MET A 1 88 ? -8.917 -7.599 -16.095 1.00 91.75 88 MET A N 1
ATOM 689 C CA . MET A 1 88 ? -9.914 -8.501 -15.513 1.00 91.75 88 MET A CA 1
ATOM 690 C C . MET A 1 88 ? -9.266 -9.533 -14.582 1.00 91.75 88 MET A C 1
ATOM 692 O O . MET A 1 88 ? -9.806 -9.821 -13.511 1.00 91.75 88 MET A O 1
ATOM 696 N N . ILE A 1 89 ? -8.088 -10.052 -14.940 1.00 93.62 89 ILE A N 1
ATOM 697 C CA . ILE A 1 89 ? -7.315 -10.958 -14.079 1.00 93.62 89 ILE A CA 1
ATOM 698 C C . ILE A 1 89 ? -6.841 -10.217 -12.823 1.00 93.62 89 ILE A C 1
ATOM 700 O O . ILE A 1 89 ? -7.056 -10.717 -11.715 1.00 93.62 89 ILE A O 1
ATOM 704 N N . TYR A 1 90 ? -6.284 -9.008 -12.972 1.00 93.50 90 TYR A N 1
ATOM 705 C CA . TYR A 1 90 ? -5.950 -8.115 -11.857 1.00 93.50 90 TYR A CA 1
ATOM 706 C C . TYR A 1 90 ? -7.125 -7.987 -10.889 1.00 93.50 90 TYR A C 1
ATOM 708 O O . TYR A 1 90 ? -6.963 -8.180 -9.681 1.00 93.50 90 TYR A O 1
ATOM 716 N N . TYR A 1 91 ? -8.311 -7.690 -11.424 1.00 94.75 91 TYR A N 1
ATOM 717 C CA . TYR A 1 91 ? -9.505 -7.474 -10.628 1.00 94.75 91 TYR A CA 1
ATOM 718 C C . TYR A 1 91 ? -9.851 -8.705 -9.786 1.00 94.75 91 TYR A C 1
ATOM 720 O O . TYR A 1 91 ? -9.996 -8.593 -8.567 1.00 94.75 91 TYR A O 1
ATOM 728 N N . ILE A 1 92 ? -9.920 -9.882 -10.414 1.00 96.12 92 ILE A N 1
ATOM 729 C CA . ILE A 1 92 ? -10.269 -11.140 -9.741 1.00 96.12 92 ILE A CA 1
ATOM 730 C C . ILE A 1 92 ? -9.241 -11.479 -8.661 1.00 96.12 92 ILE A C 1
ATOM 732 O O . ILE A 1 92 ? -9.626 -11.780 -7.528 1.00 96.12 92 ILE A O 1
ATOM 736 N N . ILE A 1 93 ? -7.945 -11.408 -8.981 1.00 95.56 93 ILE A N 1
ATOM 737 C CA . ILE A 1 93 ? -6.868 -11.758 -8.046 1.00 95.56 93 ILE A CA 1
ATOM 738 C C . ILE A 1 93 ? -6.860 -10.795 -6.860 1.00 95.56 93 ILE A C 1
ATOM 740 O O . ILE A 1 93 ? -6.879 -11.232 -5.708 1.00 95.56 93 ILE A O 1
ATOM 744 N N . CYS A 1 94 ? -6.872 -9.488 -7.117 1.00 95.38 94 CYS A N 1
ATOM 745 C CA . CYS A 1 94 ? -6.750 -8.482 -6.066 1.00 95.38 94 CYS A CA 1
ATOM 746 C C . CYS A 1 94 ? -7.986 -8.436 -5.173 1.00 95.38 94 CYS A C 1
ATOM 748 O O . CYS A 1 94 ? -7.850 -8.378 -3.950 1.00 95.38 94 CYS A O 1
ATOM 750 N N . PHE A 1 95 ? -9.186 -8.523 -5.754 1.00 96.81 95 PHE A N 1
ATOM 751 C CA . PHE A 1 95 ? -10.416 -8.610 -4.972 1.00 96.81 95 PHE A CA 1
ATOM 752 C C . PHE A 1 95 ? -10.422 -9.864 -4.093 1.00 96.81 95 PHE A C 1
ATOM 754 O O . PHE A 1 95 ? -10.687 -9.762 -2.895 1.00 96.81 95 PHE A O 1
ATOM 761 N N . SER A 1 96 ? -10.065 -11.026 -4.652 1.00 96.88 96 SER A N 1
ATOM 762 C CA . SER A 1 96 ? -10.007 -12.286 -3.898 1.00 96.88 96 SER A CA 1
ATOM 763 C C . SER A 1 96 ? -9.000 -12.210 -2.754 1.00 96.88 96 SER A C 1
ATOM 765 O O . SER A 1 96 ? -9.314 -12.596 -1.629 1.00 96.88 96 SER A O 1
ATOM 767 N N . LEU A 1 97 ? -7.814 -11.650 -3.005 1.00 96.38 97 LEU A N 1
ATOM 768 C CA . LEU A 1 97 ? -6.777 -11.481 -1.991 1.00 96.38 97 LEU A CA 1
ATOM 769 C C . LEU A 1 97 ? -7.253 -10.581 -0.843 1.00 96.38 97 LEU A C 1
ATOM 771 O O . LEU A 1 97 ? -7.152 -10.963 0.324 1.00 96.38 97 LEU A O 1
ATOM 775 N N . ILE A 1 98 ? -7.828 -9.416 -1.154 1.00 95.94 98 ILE A N 1
ATOM 776 C CA . ILE A 1 98 ? -8.369 -8.503 -0.137 1.00 95.94 98 ILE A CA 1
ATOM 777 C C . ILE A 1 98 ? -9.521 -9.173 0.629 1.00 95.94 98 ILE A C 1
ATOM 779 O O . ILE A 1 98 ? -9.573 -9.076 1.855 1.00 95.94 98 ILE A O 1
ATOM 783 N N . ALA A 1 99 ? -10.414 -9.891 -0.057 1.00 96.00 99 ALA A N 1
ATOM 784 C CA . ALA A 1 99 ? -11.535 -10.596 0.563 1.00 96.00 99 ALA A CA 1
ATOM 785 C C . ALA A 1 99 ? -11.074 -11.692 1.540 1.00 96.00 99 ALA A C 1
ATOM 787 O O . ALA A 1 99 ? -11.626 -11.796 2.636 1.00 96.00 99 ALA A O 1
ATOM 788 N N . ILE A 1 100 ? -10.031 -12.458 1.197 1.00 95.88 100 ILE A N 1
ATOM 789 C CA . ILE A 1 100 ? -9.426 -13.461 2.091 1.00 95.88 100 ILE A CA 1
ATOM 790 C C . ILE A 1 100 ? -8.895 -12.792 3.363 1.00 95.88 100 ILE A C 1
ATOM 792 O O . ILE A 1 100 ? -9.199 -13.235 4.471 1.00 95.88 100 ILE A O 1
ATOM 796 N N . PHE A 1 101 ? -8.145 -11.696 3.240 1.00 94.31 101 PHE A N 1
ATOM 797 C CA . PHE A 1 101 ? -7.613 -10.994 4.412 1.00 94.31 101 PHE A CA 1
ATOM 798 C C . PHE A 1 101 ? -8.704 -10.313 5.245 1.00 94.31 101 PHE A C 1
ATOM 800 O O . PHE A 1 101 ? -8.614 -10.308 6.474 1.00 94.31 101 PHE A O 1
ATOM 807 N N . LEU A 1 102 ? -9.769 -9.808 4.616 1.00 93.44 102 LEU A N 1
ATOM 808 C CA . LEU A 1 102 ? -10.957 -9.337 5.330 1.00 93.44 102 LEU A CA 1
ATOM 809 C C . LEU A 1 102 ? -11.614 -10.473 6.116 1.00 93.44 102 LEU A C 1
ATOM 811 O O . LEU A 1 102 ? -11.980 -10.272 7.273 1.00 93.44 102 LEU A O 1
ATOM 815 N N . GLN A 1 103 ? -11.716 -11.668 5.532 1.00 93.19 103 GLN A N 1
ATOM 816 C CA . GLN A 1 103 ? -12.258 -12.848 6.204 1.00 93.19 103 GLN A CA 1
ATOM 817 C C . GLN A 1 103 ? -11.403 -13.257 7.415 1.00 93.19 103 GLN A C 1
ATOM 819 O O . GLN A 1 103 ? -11.953 -13.542 8.476 1.00 93.19 103 GLN A O 1
ATOM 824 N N . ILE A 1 104 ? -10.073 -13.216 7.300 1.00 92.19 104 ILE A N 1
ATOM 825 C CA . ILE A 1 104 ? -9.140 -13.461 8.420 1.00 92.19 104 ILE A CA 1
ATOM 826 C C . ILE A 1 104 ? -9.281 -12.384 9.511 1.00 92.19 104 ILE A C 1
ATOM 828 O O . ILE A 1 104 ? -9.144 -12.653 10.707 1.00 92.19 104 ILE A O 1
ATOM 832 N N . ALA A 1 105 ? -9.564 -11.145 9.110 1.00 89.75 105 ALA A N 1
ATOM 833 C CA . ALA A 1 105 ? -9.753 -10.014 10.008 1.00 89.75 105 ALA A CA 1
ATOM 834 C C . ALA A 1 105 ? -11.187 -9.891 10.558 1.00 89.75 105 ALA A C 1
ATOM 836 O O . ALA A 1 105 ? -11.452 -8.961 11.322 1.00 89.75 105 ALA A O 1
ATOM 837 N N . LYS A 1 106 ? -12.100 -10.813 10.214 1.00 88.62 106 LYS A N 1
ATOM 838 C CA . LYS A 1 106 ? -13.531 -10.739 10.554 1.00 88.62 106 LYS A CA 1
ATOM 839 C C . LYS A 1 106 ? -13.778 -10.535 12.046 1.00 88.62 106 LYS A C 1
ATOM 841 O O . LYS A 1 106 ? -14.591 -9.685 12.397 1.00 88.62 106 LYS A O 1
ATOM 846 N N . ASP A 1 107 ? -13.028 -11.217 12.907 1.00 85.75 107 ASP A N 1
ATOM 847 C CA . ASP A 1 107 ? -13.166 -11.097 14.366 1.00 85.75 107 ASP A CA 1
ATOM 848 C C . ASP A 1 107 ? -12.828 -9.690 14.887 1.00 85.75 107 ASP A C 1
ATOM 850 O O . ASP A 1 107 ? -13.314 -9.280 15.934 1.00 85.75 107 ASP A O 1
ATOM 854 N N . GLY A 1 108 ? -11.994 -8.933 14.164 1.00 81.38 108 GLY A N 1
ATOM 855 C CA . GLY A 1 108 ? -11.692 -7.535 14.484 1.00 81.38 108 GLY A CA 1
ATOM 856 C C . GLY A 1 108 ? -12.748 -6.548 13.975 1.00 81.38 108 GLY A C 1
ATOM 857 O O . GLY A 1 108 ? -12.814 -5.426 14.466 1.00 81.38 108 GLY A O 1
ATOM 858 N N . ILE A 1 109 ? -13.568 -6.956 12.999 1.00 83.06 109 ILE A N 1
ATOM 859 C CA . ILE A 1 109 ? -14.632 -6.139 12.389 1.00 83.06 109 ILE A CA 1
ATOM 860 C C . ILE A 1 109 ? -15.960 -6.353 13.122 1.00 83.06 109 ILE A C 1
ATOM 862 O O . ILE A 1 109 ? -16.684 -5.398 13.402 1.00 83.06 109 ILE A O 1
ATOM 866 N N . VAL A 1 110 ? -16.283 -7.617 13.407 1.00 84.06 110 VAL A N 1
ATOM 867 C CA . VAL A 1 110 ? -17.499 -8.058 14.097 1.00 84.06 110 VAL A CA 1
ATOM 868 C C . VAL A 1 110 ? -17.094 -8.979 15.254 1.00 84.06 110 VAL A C 1
ATOM 870 O O . VAL A 1 110 ? -17.249 -10.198 15.156 1.00 84.06 110 VAL A O 1
ATOM 873 N N . PRO A 1 111 ? -16.513 -8.427 16.331 1.00 80.62 111 PRO A N 1
ATOM 874 C CA . PRO A 1 111 ? -16.194 -9.209 17.518 1.00 80.62 111 PRO A CA 1
ATOM 875 C C . PRO A 1 111 ? -17.460 -9.680 18.235 1.00 80.62 111 PRO A C 1
ATOM 877 O O . PRO A 1 111 ? -18.529 -9.086 18.112 1.00 80.62 111 PRO A O 1
ATOM 880 N N . LEU A 1 112 ? -17.303 -10.734 19.035 1.00 75.38 112 LEU A N 1
ATOM 881 C CA . LEU A 1 112 ? -18.370 -11.310 19.862 1.00 75.38 112 LEU A CA 1
ATOM 882 C C . LEU A 1 112 ? -18.727 -10.445 21.088 1.00 75.38 112 LEU A C 1
ATOM 884 O O . LEU A 1 112 ? -19.741 -10.685 21.735 1.00 75.38 112 LEU A O 1
ATOM 888 N N . ASP A 1 113 ? -17.903 -9.446 21.406 1.00 79.12 113 ASP A N 1
ATOM 889 C CA . ASP A 1 113 ? -18.117 -8.507 22.508 1.00 79.12 113 ASP A CA 1
ATOM 890 C C . ASP A 1 113 ? -19.233 -7.490 22.190 1.00 79.12 113 ASP A C 1
ATOM 892 O O . ASP A 1 113 ? -19.222 -6.822 21.153 1.00 79.12 113 ASP A O 1
ATOM 896 N N . THR A 1 114 ? -20.179 -7.324 23.119 1.00 74.12 114 THR A N 1
ATOM 897 C CA . THR A 1 114 ? -21.316 -6.399 23.010 1.00 74.12 114 THR A CA 1
ATOM 898 C C . THR A 1 114 ? -21.019 -4.971 23.486 1.00 74.12 114 THR A C 1
ATOM 900 O O . THR A 1 114 ? -21.871 -4.097 23.339 1.00 74.12 114 THR A O 1
ATOM 903 N N . SER A 1 115 ? -19.826 -4.688 24.018 1.00 78.44 115 SER A N 1
ATOM 904 C CA . SER A 1 115 ? -19.421 -3.381 24.573 1.00 78.44 115 SER A CA 1
ATOM 905 C C . SER A 1 115 ? -19.075 -2.309 23.522 1.00 78.44 115 SER A C 1
ATOM 907 O O . SER A 1 115 ? -18.539 -1.239 23.837 1.00 78.44 115 SER A O 1
ATOM 909 N N . TRP A 1 116 ? -19.357 -2.586 22.248 1.00 75.62 116 TRP A N 1
ATOM 910 C CA . TRP A 1 116 ? -18.986 -1.724 21.132 1.00 75.62 116 TRP A CA 1
ATOM 911 C C . TRP A 1 116 ? -19.794 -0.444 21.078 1.00 75.62 116 TRP A C 1
ATOM 913 O O . TRP A 1 116 ? -21.020 -0.443 21.179 1.00 75.62 116 TRP A O 1
ATOM 923 N N . THR A 1 117 ? -19.101 0.658 20.818 1.00 82.44 117 THR A N 1
ATOM 924 C CA . THR A 1 117 ? -19.745 1.948 20.614 1.00 82.44 117 THR A CA 1
ATOM 925 C C . THR A 1 117 ? -19.949 2.251 19.132 1.00 82.44 117 THR A C 1
ATOM 927 O O . THR A 1 117 ? -19.198 1.808 18.256 1.00 82.44 117 THR A O 1
ATOM 930 N N . LYS A 1 118 ? -20.929 3.110 18.825 1.00 81.12 118 LYS A N 1
ATOM 931 C CA . LYS A 1 118 ? -21.107 3.677 17.475 1.00 81.12 118 LYS A CA 1
ATOM 932 C C . LYS A 1 118 ? -19.832 4.357 16.947 1.00 81.12 118 LYS A C 1
ATOM 934 O O . LYS A 1 118 ? -19.591 4.338 15.738 1.00 81.12 118 LYS A O 1
ATOM 939 N N . GLY A 1 119 ? -19.034 4.957 17.835 1.00 79.62 119 GLY A N 1
ATOM 940 C CA . GLY A 1 119 ? -17.756 5.585 17.498 1.00 79.62 119 GLY A CA 1
ATOM 941 C C . GLY A 1 119 ? -16.717 4.562 17.044 1.00 79.62 119 GLY A C 1
ATOM 942 O O . GLY A 1 119 ? -16.129 4.727 15.976 1.00 79.62 119 GLY A O 1
ATOM 943 N N . ASP A 1 120 ? -16.558 3.476 17.799 1.00 80.19 120 ASP A N 1
ATOM 944 C CA . ASP A 1 120 ? -15.614 2.393 17.493 1.00 80.19 120 ASP A CA 1
ATOM 945 C C . ASP A 1 120 ? -15.955 1.709 16.169 1.00 80.19 120 ASP A C 1
ATOM 947 O O . ASP A 1 120 ? -15.095 1.572 15.298 1.00 80.19 120 ASP A O 1
ATOM 951 N N . ARG A 1 121 ? -17.240 1.416 15.943 1.00 83.00 121 ARG A N 1
ATOM 952 C CA . ARG A 1 121 ? -17.736 0.894 14.662 1.00 83.00 121 ARG A CA 1
ATOM 953 C C . ARG A 1 121 ? -17.363 1.807 13.490 1.00 83.00 121 ARG A C 1
ATOM 955 O O . ARG A 1 121 ? -16.814 1.346 12.493 1.00 83.00 121 ARG A O 1
ATOM 962 N N . ASN A 1 122 ? -17.633 3.110 13.595 1.00 83.75 122 ASN A N 1
ATOM 963 C CA . ASN A 1 122 ? -17.313 4.061 12.525 1.00 83.75 122 ASN A CA 1
ATOM 964 C C . ASN A 1 122 ? -15.804 4.187 12.276 1.00 83.75 122 ASN A C 1
ATOM 966 O O . ASN A 1 122 ? -15.395 4.383 11.132 1.00 83.75 122 ASN A O 1
ATOM 970 N N . ARG A 1 123 ? -14.983 4.083 13.324 1.00 83.25 123 ARG A N 1
ATOM 971 C CA . ARG A 1 123 ? -13.522 4.098 13.208 1.00 83.25 123 ARG A CA 1
ATOM 972 C C . ARG A 1 123 ? -13.021 2.886 12.440 1.00 83.25 123 ARG A C 1
ATOM 974 O O . ARG A 1 123 ? -12.316 3.067 11.456 1.00 83.25 123 ARG A O 1
ATOM 981 N N . VAL A 1 124 ? -13.448 1.683 12.818 1.00 86.25 124 VAL A N 1
ATOM 982 C CA . VAL A 1 124 ? -13.098 0.447 12.099 1.00 86.25 124 VAL A CA 1
ATOM 983 C C . VAL A 1 124 ? -13.465 0.533 10.631 1.00 86.25 124 VAL A C 1
ATOM 985 O O . VAL A 1 124 ? -12.637 0.233 9.776 1.00 86.25 124 VAL A O 1
ATOM 988 N N . HIS A 1 125 ? -14.665 1.024 10.331 1.00 88.25 125 HIS A N 1
ATOM 989 C CA . HIS A 1 125 ? -15.094 1.229 8.952 1.00 88.25 125 HIS A CA 1
ATOM 990 C C . HIS A 1 125 ? -14.211 2.203 8.189 1.00 88.25 125 HIS A C 1
ATOM 992 O O . HIS A 1 125 ? -13.760 1.884 7.096 1.00 88.25 125 HIS A O 1
ATOM 998 N N . ARG A 1 126 ? -13.943 3.387 8.746 1.00 88.75 126 ARG A N 1
ATOM 999 C CA . ARG A 1 126 ? -13.119 4.404 8.076 1.00 88.75 126 ARG A CA 1
ATOM 1000 C C . ARG A 1 126 ? -11.690 3.915 7.858 1.00 88.75 126 ARG A C 1
ATOM 1002 O O . ARG A 1 126 ? -11.184 4.026 6.747 1.00 88.75 126 ARG A O 1
ATOM 1009 N N . THR A 1 127 ? -11.073 3.335 8.887 1.00 89.19 127 THR A N 1
ATOM 1010 C CA . THR A 1 127 ? -9.734 2.737 8.799 1.00 89.19 127 THR A CA 1
ATOM 1011 C C . THR A 1 127 ? -9.708 1.612 7.768 1.00 89.19 127 THR A C 1
ATOM 1013 O O . THR A 1 127 ? -8.818 1.582 6.925 1.00 89.19 127 THR A O 1
ATOM 1016 N N . GLY A 1 128 ? -10.702 0.720 7.796 1.00 91.69 128 GLY A N 1
ATOM 1017 C CA . GLY A 1 128 ? -10.820 -0.396 6.862 1.00 91.69 128 GLY A CA 1
ATOM 1018 C C . GLY A 1 128 ? -10.940 0.067 5.413 1.00 91.69 128 GLY A C 1
ATOM 1019 O O . GLY A 1 128 ? -10.181 -0.399 4.574 1.00 91.69 128 GLY A O 1
ATOM 1020 N N . GLN A 1 129 ? -11.821 1.029 5.118 1.00 93.25 129 GLN A N 1
ATOM 1021 C CA . GLN A 1 129 ? -11.995 1.565 3.760 1.00 93.25 129 GLN A CA 1
ATOM 1022 C C . GLN A 1 129 ? -10.719 2.246 3.237 1.00 93.25 129 GLN A C 1
ATOM 1024 O O . GLN A 1 129 ? -10.334 2.018 2.094 1.00 93.25 129 GLN A O 1
ATOM 1029 N N . LEU A 1 130 ? -10.025 3.030 4.073 1.00 92.50 130 LEU A N 1
ATOM 1030 C CA . LEU A 1 130 ? -8.755 3.663 3.692 1.00 92.50 130 LEU A CA 1
ATOM 1031 C C . LEU A 1 130 ? -7.648 2.630 3.432 1.00 92.50 130 LEU A C 1
ATOM 1033 O O . LEU A 1 130 ? -6.901 2.765 2.466 1.00 92.50 130 LEU A O 1
ATOM 1037 N N . LEU A 1 131 ? -7.556 1.584 4.260 1.00 93.19 131 LEU A N 1
ATOM 1038 C CA . LEU A 1 131 ? -6.591 0.502 4.052 1.00 93.19 131 LEU A CA 1
ATOM 1039 C C . LEU A 1 131 ? -6.890 -0.292 2.782 1.00 93.19 131 LEU A C 1
ATOM 1041 O O . LEU A 1 131 ? -5.968 -0.557 2.021 1.00 93.19 131 LEU A O 1
ATOM 1045 N N . ILE A 1 132 ? -8.156 -0.640 2.531 1.00 95.31 132 ILE A N 1
ATOM 1046 C CA . ILE A 1 132 ? -8.570 -1.330 1.301 1.00 95.31 132 ILE A CA 1
ATOM 1047 C C . ILE A 1 132 ? -8.175 -0.504 0.076 1.00 95.31 132 ILE A C 1
ATOM 1049 O O . ILE A 1 132 ? -7.589 -1.054 -0.851 1.00 95.31 132 ILE A O 1
ATOM 1053 N N . LEU A 1 133 ? -8.453 0.804 0.086 1.00 94.62 133 LEU A N 1
ATOM 1054 C CA . LEU A 1 133 ? -8.094 1.700 -1.012 1.00 94.62 133 LEU A CA 1
ATOM 1055 C C . LEU A 1 133 ? -6.584 1.686 -1.281 1.00 94.62 133 LEU A C 1
ATOM 1057 O O . LEU A 1 133 ? -6.175 1.513 -2.424 1.00 94.62 133 LEU A O 1
ATOM 1061 N N . LEU A 1 134 ? -5.754 1.824 -0.243 1.00 93.12 134 LEU A N 1
ATOM 1062 C CA . LEU A 1 134 ? -4.295 1.821 -0.399 1.00 93.12 134 LEU A CA 1
ATOM 1063 C C . LEU A 1 134 ? -3.741 0.462 -0.829 1.00 93.12 134 LEU A C 1
ATOM 1065 O O . LEU A 1 134 ? -2.817 0.410 -1.635 1.00 93.12 134 LEU A O 1
ATOM 1069 N N . ILE A 1 135 ? -4.299 -0.636 -0.314 1.00 94.94 135 ILE A N 1
ATOM 1070 C CA . ILE A 1 135 ? -3.915 -1.990 -0.729 1.00 94.94 135 ILE A CA 1
ATOM 1071 C C . ILE A 1 135 ? -4.250 -2.189 -2.207 1.00 94.94 135 ILE A C 1
ATOM 1073 O O . ILE A 1 135 ? -3.382 -2.600 -2.972 1.00 94.94 135 ILE A O 1
ATOM 1077 N N . ALA A 1 136 ? -5.480 -1.868 -2.617 1.00 95.38 136 ALA A N 1
ATOM 1078 C CA . ALA A 1 136 ? -5.906 -1.971 -4.009 1.00 95.38 136 ALA A CA 1
ATOM 1079 C C . ALA A 1 136 ? -5.044 -1.086 -4.922 1.00 95.38 136 ALA A C 1
ATOM 1081 O O . ALA A 1 136 ? -4.626 -1.525 -5.989 1.00 95.38 136 ALA A O 1
ATOM 1082 N N . TRP A 1 137 ? -4.708 0.125 -4.474 1.00 93.69 137 TRP A N 1
ATOM 1083 C CA . TRP A 1 137 ? -3.816 1.019 -5.203 1.00 93.69 137 TRP A CA 1
ATOM 1084 C C . TRP A 1 137 ? -2.416 0.421 -5.380 1.00 93.69 137 TRP A C 1
ATOM 1086 O O . TRP A 1 137 ? -1.931 0.337 -6.505 1.00 93.69 137 TRP A O 1
ATOM 1096 N N . HIS A 1 138 ? -1.773 -0.055 -4.309 1.00 93.69 138 HIS A N 1
ATOM 1097 C CA . HIS A 1 138 ? -0.443 -0.668 -4.403 1.00 93.69 138 HIS A CA 1
ATOM 1098 C C . HIS A 1 138 ? -0.435 -1.942 -5.253 1.00 93.69 138 HIS A C 1
ATOM 1100 O O . HIS A 1 138 ? 0.481 -2.123 -6.052 1.00 93.69 138 HIS A O 1
ATOM 1106 N N . LEU A 1 139 ? -1.458 -2.794 -5.140 1.00 94.75 139 LEU A N 1
ATOM 1107 C CA . LEU A 1 139 ? -1.589 -3.985 -5.982 1.00 94.75 139 LEU A CA 1
ATOM 1108 C C . LEU A 1 139 ? -1.751 -3.622 -7.460 1.00 94.75 139 LEU A C 1
ATOM 1110 O O . LEU A 1 139 ? -1.114 -4.235 -8.308 1.00 94.75 139 LEU A O 1
ATOM 1114 N N . SER A 1 140 ? -2.545 -2.597 -7.772 1.00 93.12 140 SER A N 1
ATOM 1115 C CA . SER A 1 140 ? -2.668 -2.075 -9.136 1.00 93.12 140 SER A CA 1
ATOM 1116 C C . SER A 1 140 ? -1.341 -1.527 -9.653 1.00 93.12 140 SER A C 1
ATOM 1118 O O . SER A 1 140 ? -0.937 -1.800 -10.782 1.00 93.12 140 SER A O 1
ATOM 1120 N N . SER A 1 141 ? -0.648 -0.749 -8.823 1.00 91.12 141 SER A N 1
ATOM 1121 C CA . SER A 1 141 ? 0.650 -0.159 -9.142 1.00 91.12 141 SER A CA 1
ATOM 1122 C C . SER A 1 141 ? 1.703 -1.227 -9.452 1.00 91.12 141 SER A C 1
ATOM 1124 O O . SER A 1 141 ? 2.463 -1.088 -10.414 1.00 91.12 141 SER A O 1
ATOM 1126 N N . ALA A 1 142 ? 1.703 -2.315 -8.673 1.00 92.06 142 ALA A N 1
ATOM 1127 C CA . ALA A 1 142 ? 2.508 -3.503 -8.922 1.00 92.06 142 ALA A CA 1
ATOM 1128 C C . ALA A 1 142 ? 2.094 -4.209 -10.217 1.00 92.06 142 ALA A C 1
ATOM 1130 O O . ALA A 1 142 ? 2.960 -4.532 -11.024 1.00 92.06 142 ALA A O 1
ATOM 1131 N N . TRP A 1 143 ? 0.790 -4.407 -10.437 1.00 92.19 143 TRP A N 1
ATOM 1132 C CA . TRP A 1 143 ? 0.269 -5.086 -11.623 1.00 92.19 143 TRP A CA 1
ATOM 1133 C C . TRP A 1 143 ? 0.767 -4.434 -12.912 1.00 92.19 143 TRP A C 1
ATOM 1135 O O . TRP A 1 143 ? 1.382 -5.104 -13.736 1.00 92.19 143 TRP A O 1
ATOM 1145 N N . SER A 1 144 ? 0.614 -3.114 -13.041 1.00 88.19 144 SER A N 1
ATOM 1146 C CA . SER A 1 144 ? 1.089 -2.410 -14.237 1.00 88.19 144 SER A CA 1
ATOM 1147 C C . SER A 1 144 ? 2.603 -2.444 -14.413 1.00 88.19 144 SER A C 1
ATOM 1149 O O . SER A 1 144 ? 3.075 -2.456 -15.537 1.00 88.19 144 SER A O 1
ATOM 1151 N N . ARG A 1 145 ? 3.392 -2.465 -13.334 1.00 87.31 145 ARG A N 1
ATOM 1152 C CA . ARG A 1 145 ? 4.860 -2.522 -13.448 1.00 87.31 145 ARG A CA 1
ATOM 1153 C C . ARG A 1 145 ? 5.388 -3.910 -13.807 1.00 87.31 145 ARG A C 1
ATOM 1155 O O . ARG A 1 145 ? 6.473 -4.017 -14.371 1.00 87.31 145 ARG A O 1
ATOM 1162 N N . LEU A 1 146 ? 4.655 -4.956 -13.429 1.00 87.38 146 LEU A N 1
ATOM 1163 C CA . LEU A 1 146 ? 5.051 -6.349 -13.638 1.00 87.38 146 LEU A CA 1
ATOM 1164 C C . LEU A 1 146 ? 4.527 -6.918 -14.958 1.00 87.38 146 LEU A C 1
ATOM 1166 O O . LEU A 1 146 ? 5.210 -7.737 -15.568 1.00 87.38 146 LEU A O 1
ATOM 1170 N N . PHE A 1 147 ? 3.331 -6.505 -15.380 1.00 83.69 147 PHE A N 1
ATOM 1171 C CA . PHE A 1 147 ? 2.617 -7.116 -16.503 1.00 83.69 147 PHE A CA 1
ATOM 1172 C C . PHE A 1 147 ? 2.314 -6.153 -17.654 1.00 83.69 147 PHE A C 1
ATOM 1174 O O . PHE A 1 147 ? 1.895 -6.615 -18.711 1.00 83.69 147 PHE A O 1
ATOM 1181 N N . GLU A 1 148 ? 2.526 -4.845 -17.490 1.00 75.75 148 GLU A N 1
ATOM 1182 C CA . GLU A 1 148 ? 2.329 -3.865 -18.562 1.00 75.75 148 GLU A CA 1
ATOM 1183 C C . GLU A 1 148 ? 3.621 -3.123 -18.905 1.00 75.75 148 GLU A C 1
ATOM 1185 O O . GLU A 1 148 ? 4.579 -3.075 -18.131 1.00 75.75 148 GLU A O 1
ATOM 1190 N N . ASN A 1 149 ? 3.637 -2.510 -20.089 1.00 65.31 149 ASN A N 1
ATOM 1191 C CA . ASN A 1 149 ? 4.751 -1.678 -20.518 1.00 65.31 149 ASN A CA 1
ATOM 1192 C C . ASN A 1 149 ? 4.704 -0.333 -19.778 1.00 65.31 149 ASN A C 1
ATOM 1194 O O . ASN A 1 149 ? 3.676 0.348 -19.751 1.00 65.31 149 ASN A O 1
ATOM 1198 N N . GLY A 1 150 ? 5.828 0.030 -19.157 1.00 57.78 150 GLY A N 1
ATOM 1199 C CA . GLY A 1 150 ? 5.962 1.225 -18.329 1.00 57.78 150 GLY A CA 1
ATOM 1200 C C . GLY A 1 150 ? 5.513 2.501 -19.045 1.00 57.78 150 GLY A C 1
ATOM 1201 O O . GLY A 1 150 ? 5.860 2.748 -20.196 1.00 57.78 150 GLY A O 1
ATOM 1202 N N . ASN A 1 151 ? 4.750 3.333 -18.337 1.00 65.19 151 ASN A N 1
ATOM 1203 C CA . ASN A 1 151 ? 4.222 4.599 -18.839 1.00 65.19 151 ASN A CA 1
ATOM 1204 C C . ASN A 1 151 ? 4.652 5.755 -17.921 1.00 65.19 151 ASN A C 1
ATOM 1206 O O . ASN A 1 151 ? 4.773 5.576 -16.709 1.00 65.19 151 ASN A O 1
ATOM 1210 N N . SER A 1 152 ? 4.822 6.965 -18.461 1.00 65.69 152 SER A N 1
ATOM 1211 C CA . SER A 1 152 ? 5.192 8.172 -17.705 1.00 65.69 152 SER A CA 1
ATOM 1212 C C . SER A 1 152 ? 4.248 8.476 -16.532 1.00 65.69 152 SER A C 1
ATOM 1214 O O . SER A 1 152 ? 4.686 9.032 -15.525 1.00 65.69 152 SER A O 1
ATOM 1216 N N . ALA A 1 153 ? 2.977 8.057 -16.598 1.00 72.00 153 ALA A N 1
ATOM 1217 C CA . ALA A 1 153 ? 2.049 8.179 -15.470 1.00 72.00 153 ALA A CA 1
ATOM 1218 C C . ALA A 1 153 ? 2.476 7.351 -14.239 1.00 72.00 153 ALA A C 1
ATOM 1220 O O . ALA A 1 153 ? 2.162 7.734 -13.113 1.00 72.00 153 ALA A O 1
ATOM 1221 N N . MET A 1 154 ? 3.224 6.256 -14.426 1.00 78.44 154 MET A N 1
ATOM 1222 C CA . MET A 1 154 ? 3.717 5.421 -13.324 1.00 78.44 154 MET A CA 1
ATOM 1223 C C . MET A 1 154 ? 4.773 6.146 -12.484 1.00 78.44 154 MET A C 1
ATOM 1225 O O . MET A 1 154 ? 4.771 6.013 -11.264 1.00 78.44 154 MET A O 1
ATOM 1229 N N . LEU A 1 155 ? 5.631 6.961 -13.111 1.00 77.06 155 LEU A N 1
ATOM 1230 C CA . LEU A 1 155 ? 6.624 7.774 -12.397 1.00 77.06 155 LEU A CA 1
ATOM 1231 C C . LEU A 1 155 ? 5.959 8.873 -11.566 1.00 77.06 155 LEU A C 1
ATOM 1233 O O . LEU A 1 155 ? 6.346 9.118 -10.426 1.00 77.06 155 LEU A O 1
ATOM 1237 N N . PHE A 1 156 ? 4.934 9.521 -12.121 1.00 82.06 156 PHE A N 1
ATOM 1238 C CA . PHE A 1 156 ? 4.170 10.527 -11.388 1.00 82.06 156 PHE A CA 1
ATOM 1239 C C . PHE A 1 156 ? 3.465 9.921 -10.167 1.00 82.06 156 PHE A C 1
ATOM 1241 O O . PHE A 1 156 ? 3.494 10.490 -9.076 1.00 82.06 156 PHE A O 1
ATOM 1248 N N . GLU A 1 157 ? 2.882 8.735 -10.333 1.00 85.31 157 GLU A N 1
ATOM 1249 C CA . GLU A 1 157 ? 2.288 7.989 -9.231 1.00 85.31 157 GLU A CA 1
ATOM 1250 C C . GLU A 1 157 ? 3.314 7.600 -8.164 1.00 85.31 157 GLU A C 1
ATOM 1252 O O . GLU A 1 157 ? 3.035 7.769 -6.978 1.00 85.31 157 GLU A O 1
ATOM 1257 N N . GLU A 1 158 ? 4.497 7.126 -8.566 1.00 84.81 158 GLU A N 1
ATOM 1258 C CA . GLU A 1 158 ? 5.594 6.808 -7.645 1.00 84.81 158 GLU A CA 1
ATOM 1259 C C . GLU A 1 158 ? 5.917 8.010 -6.754 1.00 84.81 158 GLU A C 1
ATOM 1261 O O . GLU A 1 158 ? 5.929 7.899 -5.531 1.00 84.81 158 GLU A O 1
ATOM 1266 N N . ILE A 1 159 ? 6.082 9.194 -7.352 1.00 83.38 159 ILE A N 1
ATOM 1267 C CA . ILE A 1 159 ? 6.383 10.430 -6.619 1.00 83.38 159 ILE A CA 1
ATOM 1268 C C . ILE A 1 159 ? 5.278 10.747 -5.604 1.00 83.38 159 ILE A C 1
ATOM 1270 O O . ILE A 1 159 ? 5.574 11.057 -4.448 1.00 83.38 159 ILE A O 1
ATOM 1274 N N . ILE A 1 160 ? 4.006 10.640 -5.999 1.00 87.12 160 ILE A N 1
ATOM 1275 C CA . ILE A 1 160 ? 2.875 10.885 -5.0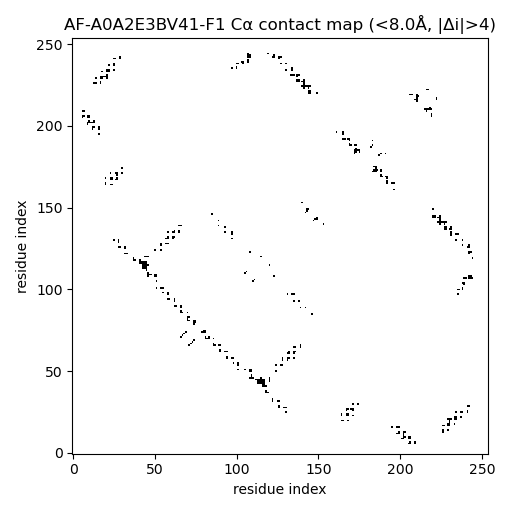93 1.00 87.12 160 ILE A CA 1
ATOM 1276 C C . ILE A 1 160 ? 2.872 9.881 -3.937 1.00 87.12 160 ILE A C 1
ATOM 1278 O O . ILE A 1 160 ? 2.736 10.282 -2.779 1.00 87.12 160 ILE A O 1
ATOM 1282 N N . LEU A 1 161 ? 3.036 8.589 -4.222 1.00 84.94 161 LEU A N 1
ATOM 1283 C CA . LEU A 1 161 ? 3.051 7.543 -3.198 1.00 84.94 161 LEU A CA 1
ATOM 1284 C C . LEU A 1 161 ? 4.228 7.716 -2.236 1.00 84.94 161 LEU A C 1
ATOM 1286 O O . LEU A 1 161 ? 4.065 7.557 -1.023 1.00 84.94 161 LEU A O 1
ATOM 1290 N N . VAL A 1 162 ? 5.394 8.116 -2.737 1.00 84.75 162 VAL A N 1
ATOM 1291 C CA . VAL A 1 162 ? 6.558 8.442 -1.908 1.00 84.75 162 VAL A CA 1
ATOM 1292 C C . VAL A 1 162 ? 6.268 9.644 -1.010 1.00 84.75 162 VAL A C 1
ATOM 1294 O O . VAL A 1 162 ? 6.517 9.575 0.190 1.00 84.75 162 VAL A O 1
ATOM 1297 N N . ILE A 1 163 ? 5.662 10.717 -1.522 1.00 85.88 163 ILE A N 1
ATOM 1298 C CA . ILE A 1 163 ? 5.286 11.877 -0.694 1.00 85.88 163 ILE A CA 1
ATOM 1299 C C . ILE A 1 163 ? 4.303 11.462 0.408 1.00 85.88 163 ILE A C 1
ATOM 1301 O O . ILE A 1 163 ? 4.516 11.778 1.581 1.00 85.88 163 ILE A O 1
ATOM 1305 N N . ILE A 1 164 ? 3.249 10.719 0.058 1.00 86.00 164 ILE A N 1
ATOM 1306 C CA . ILE A 1 164 ? 2.244 10.249 1.023 1.00 86.00 164 ILE A CA 1
ATOM 1307 C C . ILE A 1 164 ? 2.895 9.360 2.088 1.00 86.00 164 ILE A C 1
ATOM 1309 O O . ILE A 1 164 ? 2.590 9.503 3.275 1.00 86.00 164 ILE A O 1
ATOM 1313 N N . THR A 1 165 ? 3.798 8.459 1.697 1.00 83.31 165 THR A N 1
ATOM 1314 C CA . THR A 1 165 ? 4.487 7.558 2.633 1.00 83.31 165 THR A CA 1
ATOM 1315 C C . THR A 1 165 ? 5.468 8.302 3.533 1.00 83.31 165 THR A C 1
ATOM 1317 O O . THR A 1 165 ? 5.454 8.054 4.737 1.00 83.31 165 THR A O 1
ATOM 1320 N N . VAL A 1 166 ? 6.243 9.259 3.013 1.00 82.44 166 VAL A N 1
ATOM 1321 C CA . VAL A 1 166 ? 7.144 10.111 3.811 1.00 82.44 166 VAL A CA 1
ATOM 1322 C C . VAL A 1 166 ? 6.345 10.905 4.841 1.00 82.44 166 VAL A C 1
ATOM 1324 O O . VAL A 1 166 ? 6.650 10.844 6.031 1.00 82.44 166 VAL A O 1
ATOM 1327 N N . VAL A 1 167 ? 5.280 11.597 4.423 1.00 84.56 167 VAL A N 1
ATOM 1328 C CA . VAL A 1 167 ? 4.417 12.361 5.342 1.00 84.56 167 VAL A CA 1
ATOM 1329 C C . VAL A 1 167 ? 3.772 11.438 6.375 1.00 84.56 167 VAL A C 1
ATOM 1331 O O . VAL A 1 167 ? 3.730 11.768 7.560 1.00 84.56 167 VAL A O 1
ATOM 1334 N N . SER A 1 168 ? 3.325 10.251 5.961 1.00 83.44 168 SER A N 1
ATOM 1335 C CA . SER A 1 168 ? 2.763 9.249 6.872 1.00 83.44 168 SER A CA 1
ATOM 1336 C C . SER A 1 168 ? 3.793 8.724 7.868 1.00 83.44 168 SER A C 1
ATOM 1338 O O . SER A 1 168 ? 3.446 8.493 9.023 1.00 83.44 168 SER A O 1
ATOM 1340 N N . ALA A 1 169 ? 5.053 8.570 7.464 1.00 77.62 169 ALA A N 1
ATOM 1341 C CA . ALA A 1 169 ? 6.141 8.173 8.349 1.00 77.62 169 ALA A CA 1
ATOM 1342 C C . ALA A 1 169 ? 6.450 9.275 9.371 1.00 77.62 169 ALA A C 1
ATOM 1344 O O . ALA A 1 169 ? 6.485 8.983 10.568 1.00 77.62 169 ALA A O 1
ATOM 1345 N N . VAL A 1 170 ? 6.588 10.538 8.931 1.00 78.19 170 VAL A N 1
ATOM 1346 C CA . VAL A 1 170 ? 6.735 11.703 9.833 1.00 78.19 170 VAL A CA 1
ATOM 1347 C C . VAL A 1 170 ? 5.605 11.705 10.852 1.00 78.19 170 VAL A C 1
ATOM 1349 O O . VAL A 1 170 ? 5.847 11.817 12.052 1.00 78.19 170 VAL A O 1
ATOM 1352 N N . TRP A 1 171 ? 4.369 11.560 10.373 1.00 79.44 171 TRP A N 1
ATOM 1353 C CA . TRP A 1 171 ? 3.181 11.582 11.211 1.00 79.44 171 TRP A CA 1
ATOM 1354 C C . TRP A 1 171 ? 3.186 10.441 12.228 1.00 79.44 171 TRP A C 1
ATOM 1356 O O . TRP A 1 171 ? 3.031 10.683 13.424 1.00 79.44 171 TRP A O 1
ATOM 1366 N N . ALA A 1 172 ? 3.423 9.209 11.776 1.00 74.00 172 ALA A N 1
ATOM 1367 C CA . ALA A 1 172 ? 3.478 8.031 12.634 1.00 74.00 172 ALA A CA 1
ATOM 1368 C C . ALA A 1 172 ? 4.564 8.146 13.716 1.00 74.00 172 ALA A C 1
ATOM 1370 O O . ALA A 1 172 ? 4.346 7.711 14.845 1.00 74.00 172 ALA A O 1
ATOM 1371 N N . MET A 1 173 ? 5.717 8.746 13.405 1.00 72.56 173 MET A N 1
ATOM 1372 C CA . MET A 1 173 ? 6.807 8.948 14.368 1.00 72.56 173 MET A CA 1
ATOM 1373 C C . MET A 1 173 ? 6.533 10.110 15.326 1.00 72.56 173 MET A C 1
ATOM 1375 O O . MET A 1 173 ? 6.696 9.959 16.533 1.00 72.56 173 MET A O 1
ATOM 1379 N N . SER A 1 174 ? 6.060 11.249 14.816 1.00 71.12 174 SER A N 1
ATOM 1380 C CA . SER A 1 174 ? 5.749 12.439 15.620 1.00 71.12 174 SER A CA 1
ATOM 1381 C C . SER A 1 174 ? 4.569 12.207 16.572 1.00 71.12 174 SER A C 1
ATOM 1383 O O . SER A 1 174 ? 4.498 12.773 17.662 1.00 71.12 174 SER A O 1
ATOM 1385 N N . ASN A 1 175 ? 3.630 11.341 16.196 1.00 64.19 175 ASN A N 1
ATOM 1386 C CA . ASN A 1 175 ? 2.435 11.093 16.994 1.00 64.19 175 ASN A CA 1
ATOM 1387 C C . ASN A 1 175 ? 2.573 9.899 17.961 1.00 64.19 175 ASN A C 1
ATOM 1389 O O . ASN A 1 175 ? 1.698 9.675 18.802 1.00 64.19 175 ASN A O 1
ATOM 1393 N N . ARG A 1 176 ? 3.689 9.158 17.912 1.00 60.00 176 ARG A N 1
ATOM 1394 C CA . ARG A 1 176 ? 3.961 8.038 18.821 1.00 60.00 176 ARG A CA 1
ATOM 1395 C C . ARG A 1 176 ? 4.322 8.555 20.215 1.00 60.00 176 ARG A C 1
ATOM 1397 O O . ARG A 1 176 ? 5.481 8.771 20.533 1.00 60.00 176 ARG A O 1
ATOM 1404 N N . ASN A 1 177 ? 3.323 8.705 21.085 1.00 49.16 177 ASN A N 1
ATOM 1405 C CA . ASN A 1 177 ? 3.529 9.180 22.462 1.00 49.16 177 ASN A CA 1
ATOM 1406 C C . ASN A 1 177 ? 4.080 8.111 23.436 1.00 49.16 177 ASN A C 1
ATOM 1408 O O . ASN A 1 177 ? 4.200 8.377 24.626 1.00 49.16 177 ASN A O 1
ATOM 1412 N N . ARG A 1 178 ? 4.374 6.887 22.973 1.00 48.34 178 ARG A N 1
ATOM 1413 C CA . ARG A 1 178 ? 4.908 5.793 23.804 1.00 48.34 178 ARG A CA 1
ATOM 1414 C C . ARG A 1 178 ? 5.680 4.766 22.972 1.00 48.34 178 ARG A C 1
ATOM 1416 O O . ARG A 1 178 ? 5.121 3.769 22.517 1.00 48.34 178 ARG A O 1
ATOM 1423 N N . SER A 1 179 ? 6.981 4.953 22.807 1.00 44.78 179 SER A N 1
ATOM 1424 C CA . SER A 1 179 ? 7.881 3.804 22.680 1.00 44.78 179 SER A CA 1
ATOM 1425 C C . SER A 1 179 ? 9.073 3.999 23.586 1.00 44.78 179 SER A C 1
ATOM 1427 O O . SER A 1 179 ? 9.658 5.073 23.597 1.00 44.78 179 SER A O 1
ATOM 1429 N N . SER A 1 180 ? 9.448 2.936 24.288 1.00 47.69 180 SER A N 1
ATOM 1430 C CA . SER A 1 180 ? 10.636 2.789 25.137 1.00 47.69 180 SER A CA 1
ATOM 1431 C C . SER A 1 180 ? 11.977 2.928 24.389 1.00 47.69 180 SER A C 1
ATOM 1433 O O . SER A 1 180 ? 13.003 2.448 24.859 1.00 47.69 180 SER A O 1
ATOM 1435 N N . ILE A 1 181 ? 11.974 3.531 23.196 1.00 48.91 181 ILE A N 1
ATOM 1436 C CA . ILE A 1 181 ? 13.125 3.689 22.310 1.00 48.91 181 ILE A CA 1
ATOM 1437 C C . ILE A 1 181 ? 13.428 5.187 22.246 1.00 48.91 181 ILE A C 1
ATOM 1439 O O . ILE A 1 181 ? 12.813 5.917 21.471 1.00 48.91 181 ILE A O 1
ATOM 1443 N N . ASN A 1 182 ? 14.389 5.638 23.054 1.00 53.03 182 ASN A N 1
ATOM 1444 C CA . ASN A 1 182 ? 14.765 7.053 23.202 1.00 53.03 182 ASN A CA 1
ATOM 1445 C C . ASN A 1 182 ? 15.293 7.725 21.911 1.00 53.03 182 ASN A C 1
ATOM 1447 O O . ASN A 1 182 ? 15.482 8.935 21.899 1.00 53.03 182 ASN A O 1
ATOM 1451 N N . PHE A 1 183 ? 15.530 6.974 20.826 1.00 56.38 183 PHE A N 1
ATOM 1452 C CA . PHE A 1 183 ? 16.047 7.501 19.552 1.00 56.38 183 PHE A CA 1
ATOM 1453 C C . PHE A 1 183 ? 14.976 8.088 18.611 1.00 56.38 183 PHE A C 1
ATOM 1455 O O . PHE A 1 183 ? 15.309 8.843 17.692 1.00 56.38 183 PHE A O 1
ATOM 1462 N N . ILE A 1 184 ? 13.696 7.753 18.807 1.00 57.41 184 ILE A N 1
ATOM 1463 C CA . ILE A 1 184 ? 12.590 8.226 17.959 1.00 57.41 184 ILE A CA 1
ATOM 1464 C C . ILE A 1 184 ? 11.669 9.078 18.831 1.00 57.41 184 ILE A C 1
ATOM 1466 O O . ILE A 1 184 ? 10.823 8.556 19.555 1.00 57.41 184 ILE A O 1
ATOM 1470 N N . SER A 1 185 ? 11.869 10.393 18.778 1.00 61.56 185 SER A N 1
ATOM 1471 C CA . SER A 1 185 ? 11.069 11.397 19.478 1.00 61.56 185 SER A CA 1
ATOM 1472 C C . SER A 1 185 ? 10.389 12.327 18.472 1.00 61.56 185 SER A C 1
ATOM 1474 O O . SER A 1 185 ? 10.662 12.288 17.268 1.00 61.56 185 SER A O 1
ATOM 1476 N N . LYS A 1 186 ? 9.504 13.203 18.961 1.00 65.69 186 LYS A N 1
ATOM 1477 C CA . LYS A 1 186 ? 8.896 14.258 18.135 1.00 65.69 186 LYS A CA 1
ATOM 1478 C C . LYS A 1 186 ? 9.944 15.130 17.450 1.00 65.69 186 LYS A C 1
ATOM 1480 O O . LYS A 1 186 ? 9.757 15.495 16.293 1.00 65.69 186 LYS A O 1
ATOM 1485 N N . ASP A 1 187 ? 11.046 15.387 18.146 1.00 69.19 187 ASP A N 1
ATOM 1486 C CA . ASP A 1 187 ? 12.119 16.267 17.691 1.00 69.19 187 ASP A CA 1
ATOM 1487 C C . ASP A 1 187 ? 13.005 15.593 16.632 1.00 69.19 187 ASP A C 1
ATOM 1489 O O . ASP A 1 187 ? 13.561 16.270 15.769 1.00 69.19 187 ASP A O 1
ATOM 1493 N N . THR A 1 188 ? 13.091 14.255 16.627 1.00 75.75 188 THR A N 1
ATOM 1494 C CA . THR A 1 188 ? 13.856 13.499 15.619 1.00 75.75 188 THR A CA 1
ATOM 1495 C C . THR A 1 188 ? 13.006 12.997 14.448 1.00 75.75 188 THR A C 1
ATOM 1497 O O . THR A 1 188 ? 13.558 12.516 13.460 1.00 75.75 188 THR A O 1
ATOM 1500 N N . ALA A 1 189 ? 11.677 13.144 14.490 1.00 74.06 189 ALA A N 1
ATOM 1501 C CA . ALA A 1 189 ? 10.770 12.629 13.458 1.00 74.06 189 ALA A CA 1
ATOM 1502 C C . ALA A 1 189 ? 11.052 13.198 12.054 1.00 74.06 189 ALA A C 1
ATOM 1504 O O . ALA A 1 189 ? 10.995 12.462 11.069 1.00 74.06 189 ALA A O 1
ATOM 1505 N N . ILE A 1 190 ? 11.397 14.489 11.958 1.00 78.81 190 ILE A N 1
ATOM 1506 C CA . ILE A 1 190 ? 11.769 15.124 10.682 1.00 78.81 190 ILE A CA 1
ATOM 1507 C C . ILE A 1 190 ? 13.088 14.540 10.160 1.00 78.81 190 ILE A C 1
ATOM 1509 O O . ILE A 1 190 ? 13.179 14.205 8.981 1.00 78.81 190 ILE A O 1
ATOM 1513 N N . LEU A 1 191 ? 14.084 14.352 11.033 1.00 81.50 191 LEU A N 1
ATOM 1514 C CA . LEU A 1 191 ? 15.376 13.765 10.665 1.00 81.50 191 LEU A CA 1
ATOM 1515 C C . LEU A 1 191 ? 15.200 12.344 10.115 1.00 81.50 191 LEU A C 1
ATOM 1517 O O . LEU A 1 191 ? 15.745 12.012 9.066 1.00 81.50 191 LEU A O 1
ATOM 1521 N N . TRP A 1 192 ? 14.389 11.526 10.787 1.00 77.25 192 TRP A N 1
ATOM 1522 C CA . TRP A 1 192 ? 14.088 10.165 10.347 1.00 77.25 192 TRP A CA 1
ATOM 1523 C C . TRP A 1 192 ? 13.321 10.123 9.028 1.00 77.25 192 TRP A C 1
ATOM 1525 O O . TRP A 1 192 ? 13.566 9.241 8.211 1.00 77.25 192 TRP A O 1
ATOM 1535 N N . ALA A 1 193 ? 12.428 11.077 8.780 1.00 75.50 193 ALA A N 1
ATOM 1536 C CA . ALA A 1 193 ? 11.715 11.156 7.512 1.00 75.50 193 ALA A CA 1
ATOM 1537 C C . ALA A 1 193 ? 12.611 11.573 6.344 1.00 75.50 193 ALA A C 1
ATOM 1539 O O . ALA A 1 193 ? 12.489 11.024 5.251 1.00 75.50 193 ALA A O 1
ATOM 1540 N N . ILE A 1 194 ? 13.539 12.501 6.583 1.00 81.38 194 ILE A N 1
ATOM 1541 C CA . ILE A 1 194 ? 14.571 12.866 5.612 1.00 81.38 194 ILE A CA 1
ATOM 1542 C C . ILE A 1 194 ? 15.463 11.649 5.335 1.00 81.38 194 ILE A C 1
ATOM 1544 O O . ILE A 1 194 ? 15.668 11.297 4.176 1.00 81.38 194 ILE A O 1
ATOM 1548 N N . ALA A 1 195 ? 15.924 10.955 6.380 1.00 83.38 195 ALA A N 1
ATOM 1549 C CA . ALA A 1 195 ? 16.724 9.737 6.244 1.00 83.38 195 ALA A CA 1
ATOM 1550 C C . ALA A 1 195 ? 15.981 8.632 5.478 1.00 83.38 195 ALA A C 1
ATOM 1552 O O . ALA A 1 195 ? 16.575 7.967 4.636 1.00 83.38 195 ALA A O 1
ATOM 1553 N N . PHE A 1 196 ? 14.679 8.474 5.719 1.00 79.81 196 PHE A N 1
ATOM 1554 C CA . PHE A 1 196 ? 13.820 7.555 4.981 1.00 79.81 196 PHE A CA 1
ATOM 1555 C C . PHE A 1 196 ? 13.714 7.939 3.498 1.00 79.81 196 PHE A C 1
ATOM 1557 O O . PHE A 1 196 ? 13.927 7.091 2.637 1.00 79.81 196 PHE A O 1
ATOM 1564 N N . GLY A 1 197 ? 13.444 9.211 3.186 1.00 80.38 197 GLY A N 1
ATOM 1565 C CA . GLY A 1 197 ? 13.344 9.689 1.803 1.00 80.38 197 GLY A CA 1
ATOM 1566 C C . GLY A 1 197 ? 14.649 9.512 1.022 1.00 80.38 197 GLY A C 1
ATOM 1567 O O . GLY A 1 197 ? 14.644 8.946 -0.071 1.00 80.38 197 GLY A O 1
ATOM 1568 N N . PHE A 1 198 ? 15.780 9.925 1.605 1.00 85.12 198 PHE A N 1
ATOM 1569 C CA . PHE A 1 198 ? 17.101 9.747 0.994 1.00 85.12 198 PHE A CA 1
ATOM 1570 C C . PHE A 1 198 ? 17.524 8.277 0.921 1.00 85.12 198 PHE A C 1
ATOM 1572 O O . PHE A 1 198 ? 18.081 7.859 -0.089 1.00 85.12 198 PHE A O 1
ATOM 1579 N N . GLY A 1 199 ? 17.243 7.483 1.956 1.00 85.19 199 GLY A N 1
ATOM 1580 C CA . GLY A 1 199 ? 17.539 6.051 1.983 1.00 85.19 199 GLY A CA 1
ATOM 1581 C C . GLY A 1 199 ? 16.765 5.284 0.914 1.00 85.19 199 GLY A C 1
ATOM 1582 O O . GLY A 1 199 ? 17.344 4.452 0.216 1.00 85.19 199 GLY A O 1
ATOM 1583 N N . TYR A 1 200 ? 15.487 5.616 0.730 1.00 83.94 200 TYR A N 1
ATOM 1584 C CA . TYR A 1 200 ? 14.641 5.042 -0.309 1.00 83.94 200 TYR A CA 1
ATOM 1585 C C . TYR A 1 200 ? 15.138 5.416 -1.712 1.00 83.94 200 TYR A C 1
ATOM 1587 O O . TYR A 1 200 ? 15.459 4.526 -2.502 1.00 83.94 200 TYR A O 1
ATOM 1595 N N . ALA A 1 201 ? 15.304 6.712 -2.000 1.00 84.06 201 ALA A N 1
ATOM 1596 C CA . ALA A 1 201 ? 15.783 7.183 -3.302 1.00 84.06 201 ALA A CA 1
ATOM 1597 C C . ALA A 1 201 ? 17.194 6.660 -3.635 1.00 84.06 201 ALA A C 1
ATOM 1599 O O . ALA A 1 201 ? 17.460 6.231 -4.761 1.00 84.06 201 ALA A O 1
ATOM 1600 N N . GLY A 1 202 ? 18.087 6.633 -2.643 1.00 85.00 202 GLY A N 1
ATOM 1601 C CA . GLY A 1 202 ? 19.426 6.061 -2.767 1.00 85.00 202 GLY A CA 1
ATOM 1602 C C . GLY A 1 202 ? 19.397 4.561 -3.064 1.00 85.00 202 GLY A C 1
ATOM 1603 O O . GLY A 1 202 ? 20.109 4.114 -3.962 1.00 85.00 202 GLY A O 1
ATOM 1604 N N . SER A 1 203 ? 18.535 3.794 -2.384 1.00 85.94 203 SER A N 1
ATOM 1605 C CA . SER A 1 203 ? 18.383 2.356 -2.649 1.00 85.94 203 SER A CA 1
ATOM 1606 C C . SER A 1 203 ? 17.888 2.076 -4.070 1.00 85.94 203 SER A C 1
ATOM 1608 O O . SER A 1 203 ? 18.449 1.207 -4.730 1.00 85.94 203 SER A O 1
ATOM 1610 N N . ILE A 1 204 ? 16.938 2.865 -4.591 1.00 83.19 204 ILE A N 1
ATOM 1611 C CA . ILE A 1 204 ? 16.464 2.756 -5.983 1.00 83.19 204 ILE A CA 1
ATOM 1612 C C . ILE A 1 204 ? 17.569 3.119 -6.972 1.00 83.19 204 ILE A C 1
ATOM 1614 O O . ILE A 1 204 ? 17.730 2.440 -7.978 1.00 83.19 204 ILE A O 1
ATOM 1618 N N . THR A 1 205 ? 18.352 4.160 -6.690 1.00 84.50 205 THR A N 1
ATOM 1619 C CA . THR A 1 205 ? 19.428 4.608 -7.590 1.00 84.50 205 THR A CA 1
ATOM 1620 C C . THR A 1 205 ? 20.505 3.532 -7.732 1.00 84.50 205 THR A C 1
ATOM 1622 O O . THR A 1 205 ? 20.913 3.190 -8.841 1.00 84.50 205 THR A O 1
ATOM 1625 N N . VAL A 1 206 ? 20.935 2.949 -6.608 1.00 84.88 206 VAL A N 1
ATOM 1626 C CA . VAL A 1 206 ? 21.911 1.850 -6.601 1.00 84.88 206 VAL A CA 1
ATOM 1627 C C . VAL A 1 206 ? 21.323 0.592 -7.241 1.00 84.88 206 VAL A C 1
ATOM 1629 O O . VAL A 1 206 ? 22.007 -0.070 -8.019 1.00 84.88 206 VAL A O 1
ATOM 1632 N N . MET A 1 207 ? 20.052 0.291 -6.969 1.00 81.56 207 MET A N 1
ATOM 1633 C CA . MET A 1 207 ? 19.335 -0.815 -7.603 1.00 81.56 207 MET A CA 1
ATOM 1634 C C . MET A 1 207 ? 19.252 -0.644 -9.121 1.00 81.56 207 MET A C 1
ATOM 1636 O O . MET A 1 207 ? 19.501 -1.603 -9.841 1.00 81.56 207 MET A O 1
ATOM 1640 N N . SER A 1 208 ? 18.962 0.560 -9.616 1.00 79.75 208 SER A N 1
ATOM 1641 C CA . SER A 1 208 ? 18.900 0.863 -11.048 1.00 79.75 208 SER A CA 1
ATOM 1642 C C . SER A 1 208 ? 20.226 0.544 -11.734 1.00 79.75 208 SER A C 1
ATOM 1644 O O . SER A 1 208 ? 20.251 -0.216 -12.697 1.00 79.75 208 SER A O 1
ATOM 1646 N N . GLY A 1 209 ? 21.345 1.016 -11.173 1.00 79.25 209 GLY A N 1
ATOM 1647 C CA . GLY A 1 209 ? 22.675 0.709 -11.711 1.00 79.25 209 GLY A CA 1
ATOM 1648 C C . GLY A 1 209 ? 23.058 -0.776 -11.604 1.00 79.25 209 GLY A C 1
ATOM 1649 O O . GLY A 1 209 ? 23.758 -1.308 -12.467 1.00 79.25 209 GLY A O 1
ATOM 1650 N N . LEU A 1 210 ? 22.587 -1.482 -10.570 1.00 78.31 210 LEU A N 1
ATOM 1651 C CA . LEU A 1 210 ? 22.757 -2.937 -10.451 1.00 78.31 210 LEU A CA 1
ATOM 1652 C C . LEU A 1 210 ? 21.917 -3.708 -11.466 1.00 78.31 210 LEU A C 1
ATOM 1654 O O . LEU A 1 210 ? 22.369 -4.720 -11.975 1.00 78.31 210 LEU A O 1
ATOM 1658 N N . THR A 1 211 ? 20.719 -3.231 -11.774 1.00 73.12 211 THR A N 1
ATOM 1659 C CA . THR A 1 211 ? 19.801 -3.864 -12.726 1.00 73.12 211 THR A CA 1
ATOM 1660 C C . THR A 1 211 ? 20.341 -3.757 -14.155 1.00 73.12 211 THR A C 1
ATOM 1662 O O . THR A 1 211 ? 20.309 -4.725 -14.907 1.00 73.12 211 THR A O 1
ATOM 1665 N N . GLU A 1 212 ? 20.964 -2.624 -14.493 1.00 69.81 212 GLU A N 1
ATOM 1666 C CA . GLU A 1 212 ? 21.694 -2.441 -15.756 1.00 69.81 212 GLU A CA 1
ATOM 1667 C C . GLU A 1 212 ? 22.925 -3.358 -15.886 1.00 69.81 212 GLU A C 1
ATOM 1669 O O . GLU A 1 212 ? 23.298 -3.744 -16.993 1.00 69.81 212 GLU A O 1
ATOM 1674 N N . SER A 1 213 ? 23.568 -3.715 -14.769 1.00 68.94 213 SER A N 1
ATOM 1675 C CA . SER A 1 213 ? 24.809 -4.507 -14.759 1.00 68.94 213 SER A CA 1
ATOM 1676 C C . SER A 1 213 ? 24.610 -6.006 -14.488 1.00 68.94 213 SER A C 1
ATOM 1678 O O . SER A 1 213 ? 25.423 -6.816 -14.934 1.00 68.94 213 SER A O 1
ATOM 1680 N N . LEU A 1 214 ? 23.532 -6.395 -13.804 1.00 66.12 214 LEU A N 1
ATOM 1681 C CA . LEU A 1 214 ? 23.114 -7.769 -13.517 1.00 66.12 214 LEU A CA 1
ATOM 1682 C C . LEU A 1 214 ? 21.690 -7.995 -14.068 1.00 66.12 214 LEU A C 1
ATOM 1684 O O . LEU A 1 214 ? 20.710 -7.796 -13.347 1.00 66.12 214 LEU A O 1
ATOM 1688 N N . PRO A 1 215 ? 21.553 -8.525 -15.300 1.00 63.91 215 PRO A N 1
ATOM 1689 C CA . PRO A 1 215 ? 20.251 -8.768 -15.935 1.00 63.91 215 PRO A CA 1
ATOM 1690 C C . PRO A 1 215 ? 19.342 -9.743 -15.169 1.00 63.91 215 PRO A C 1
ATOM 1692 O O . PRO A 1 215 ? 18.143 -9.814 -15.421 1.00 63.91 215 PRO A O 1
ATOM 1695 N N . ILE A 1 216 ? 19.901 -10.508 -14.224 1.00 64.62 216 ILE A N 1
ATOM 1696 C CA . ILE A 1 216 ? 19.150 -11.434 -13.366 1.00 64.62 216 ILE A CA 1
ATOM 1697 C C . ILE A 1 216 ? 18.196 -10.729 -12.386 1.00 64.62 216 ILE A C 1
ATOM 1699 O O . ILE A 1 216 ? 17.333 -11.393 -11.820 1.00 64.62 216 ILE A O 1
ATOM 1703 N N . LEU A 1 217 ? 18.348 -9.416 -12.169 1.00 60.62 217 LEU A N 1
ATOM 1704 C CA . LEU A 1 217 ? 17.495 -8.623 -11.274 1.00 60.62 217 LEU A CA 1
ATOM 1705 C C . LEU A 1 217 ? 16.232 -8.068 -11.964 1.00 60.62 217 LEU A C 1
ATOM 1707 O O . LEU A 1 217 ? 15.379 -7.502 -11.286 1.00 60.62 217 LEU A O 1
ATOM 1711 N N . GLY A 1 218 ? 16.066 -8.289 -13.273 1.00 68.94 218 GLY A N 1
ATOM 1712 C CA . GLY A 1 218 ? 14.908 -7.825 -14.047 1.00 68.94 218 GLY A CA 1
ATOM 1713 C C . GLY A 1 218 ? 15.100 -6.420 -14.614 1.00 68.94 218 GLY A C 1
ATOM 1714 O O . GLY A 1 218 ? 16.220 -6.036 -14.923 1.00 68.94 218 GLY A O 1
ATOM 1715 N N . ASP A 1 219 ? 14.008 -5.672 -14.782 1.00 78.88 219 ASP A N 1
ATOM 1716 C CA . ASP A 1 219 ? 14.028 -4.229 -15.068 1.00 78.88 219 ASP A CA 1
ATOM 1717 C C . ASP A 1 219 ? 13.731 -3.415 -13.791 1.00 78.88 219 ASP A C 1
ATOM 1719 O O . ASP A 1 219 ? 13.123 -3.909 -12.831 1.00 78.88 219 ASP A O 1
ATOM 1723 N N . VAL A 1 220 ? 14.125 -2.141 -13.774 1.00 79.81 220 VAL A N 1
ATOM 1724 C CA . VAL A 1 220 ? 13.873 -1.206 -12.668 1.00 79.81 220 VAL A CA 1
ATOM 1725 C C . VAL A 1 220 ? 12.375 -1.097 -12.396 1.00 79.81 220 VAL A C 1
ATOM 1727 O O . VAL A 1 220 ? 11.963 -1.104 -11.235 1.00 79.81 220 VAL A O 1
ATOM 1730 N N . SER A 1 221 ? 11.549 -1.082 -13.450 1.00 82.62 221 SER A N 1
ATOM 1731 C CA . SER A 1 221 ? 10.088 -1.097 -13.325 1.00 82.62 221 SER A CA 1
ATOM 1732 C C . SER A 1 221 ? 9.605 -2.318 -12.542 1.00 82.62 221 SER A C 1
ATOM 1734 O O . SER A 1 221 ? 8.872 -2.183 -11.561 1.00 82.62 221 SER A O 1
ATOM 1736 N N . GLN A 1 222 ? 10.073 -3.512 -12.911 1.00 83.50 222 GLN A N 1
ATOM 1737 C CA . GLN A 1 222 ? 9.669 -4.762 -12.264 1.00 83.50 222 GLN A CA 1
ATOM 1738 C C . GLN A 1 222 ? 10.095 -4.795 -10.795 1.00 83.50 222 GLN A C 1
ATOM 1740 O O . GLN A 1 222 ? 9.312 -5.188 -9.929 1.00 83.50 222 GLN A O 1
ATOM 1745 N N . THR A 1 223 ? 11.297 -4.308 -10.495 1.00 83.62 223 THR A N 1
ATOM 1746 C CA . THR A 1 223 ? 11.804 -4.223 -9.121 1.00 83.62 223 THR A CA 1
ATOM 1747 C C . THR A 1 223 ? 10.982 -3.259 -8.262 1.00 83.62 223 THR A C 1
ATOM 1749 O O . THR A 1 223 ? 10.605 -3.594 -7.135 1.00 83.62 223 THR A O 1
ATOM 1752 N N . LEU A 1 224 ? 10.619 -2.090 -8.799 1.00 86.38 224 LEU A N 1
ATOM 1753 C CA . LEU A 1 224 ? 9.678 -1.175 -8.142 1.00 86.38 224 LEU A CA 1
ATOM 1754 C C . LEU A 1 224 ? 8.302 -1.831 -7.944 1.00 86.38 224 LEU A C 1
ATOM 1756 O O . LEU A 1 224 ? 7.682 -1.678 -6.889 1.00 86.38 224 LEU A O 1
ATOM 1760 N N . GLY A 1 225 ? 7.856 -2.634 -8.916 1.00 88.62 225 GLY A N 1
ATOM 1761 C CA . GLY A 1 225 ? 6.657 -3.466 -8.816 1.00 88.62 225 GLY A CA 1
ATOM 1762 C C . GLY A 1 225 ? 6.700 -4.421 -7.621 1.00 88.62 225 GLY A C 1
ATOM 1763 O O . GLY A 1 225 ? 5.747 -4.465 -6.842 1.00 88.62 225 GLY A O 1
ATOM 1764 N N . VAL A 1 226 ? 7.822 -5.116 -7.406 1.00 88.88 226 VAL A N 1
ATOM 1765 C CA . VAL A 1 226 ? 8.038 -5.976 -6.225 1.00 88.88 226 VAL A CA 1
ATOM 1766 C C . VAL A 1 226 ? 7.957 -5.170 -4.928 1.00 88.88 226 VAL A C 1
ATOM 1768 O O . VAL A 1 226 ? 7.332 -5.622 -3.967 1.00 88.88 226 VAL A O 1
ATOM 1771 N N . GLY A 1 227 ? 8.515 -3.957 -4.897 1.00 89.88 227 GLY A N 1
ATOM 1772 C CA . GLY A 1 227 ? 8.389 -3.054 -3.749 1.00 89.88 227 GLY A CA 1
ATOM 1773 C C . GLY A 1 227 ? 6.931 -2.767 -3.384 1.00 89.88 227 GLY A C 1
ATOM 1774 O O . GLY A 1 227 ? 6.538 -2.912 -2.226 1.00 89.88 227 GLY A O 1
ATOM 1775 N N . HIS A 1 228 ? 6.089 -2.460 -4.372 1.00 93.38 228 HIS A N 1
ATOM 1776 C CA . HIS A 1 228 ? 4.654 -2.268 -4.144 1.00 93.38 228 HIS A CA 1
ATOM 1777 C C . HIS A 1 228 ? 3.940 -3.535 -3.665 1.00 93.38 228 HIS A C 1
ATOM 1779 O O . HIS A 1 228 ? 3.070 -3.439 -2.796 1.00 93.38 228 HIS A O 1
ATOM 1785 N N . VAL A 1 229 ? 4.319 -4.718 -4.165 1.00 94.25 229 VAL A N 1
ATOM 1786 C CA . VAL A 1 229 ? 3.802 -5.997 -3.645 1.00 94.25 229 VAL A CA 1
ATOM 1787 C C . VAL A 1 229 ? 4.155 -6.151 -2.165 1.00 94.25 229 VAL A C 1
ATOM 1789 O O . VAL A 1 229 ? 3.278 -6.454 -1.357 1.00 94.25 229 VAL A O 1
ATOM 1792 N N . LEU A 1 230 ? 5.405 -5.883 -1.777 1.00 93.56 230 LEU A N 1
ATOM 1793 C CA . LEU A 1 230 ? 5.845 -5.957 -0.379 1.00 93.56 230 LEU A CA 1
ATOM 1794 C C . LEU A 1 230 ? 5.079 -4.978 0.519 1.00 93.56 230 LEU A C 1
ATOM 1796 O O . LEU A 1 230 ? 4.646 -5.343 1.618 1.00 93.56 230 LEU A O 1
ATOM 1800 N N . THR A 1 231 ? 4.858 -3.750 0.051 1.00 93.62 231 THR A N 1
ATOM 1801 C CA . THR A 1 231 ? 4.048 -2.758 0.767 1.00 93.62 231 THR A CA 1
ATOM 1802 C C . THR A 1 231 ? 2.597 -3.226 0.915 1.00 93.62 231 THR A C 1
ATOM 1804 O O . THR A 1 231 ? 2.048 -3.168 2.018 1.00 93.62 231 THR A O 1
ATOM 1807 N N . ALA A 1 232 ? 1.983 -3.757 -0.148 1.00 95.06 232 ALA A N 1
ATOM 1808 C CA . ALA A 1 232 ? 0.621 -4.292 -0.113 1.00 95.06 232 ALA A CA 1
ATOM 1809 C C . ALA A 1 232 ? 0.488 -5.476 0.858 1.00 95.06 232 ALA A C 1
ATOM 1811 O O . ALA A 1 232 ? -0.439 -5.500 1.668 1.00 95.06 232 ALA A O 1
ATOM 1812 N N . ILE A 1 233 ? 1.438 -6.417 0.843 1.00 94.75 233 ILE A N 1
ATOM 1813 C CA . ILE A 1 233 ? 1.490 -7.545 1.787 1.00 94.75 233 ILE A CA 1
ATOM 1814 C C .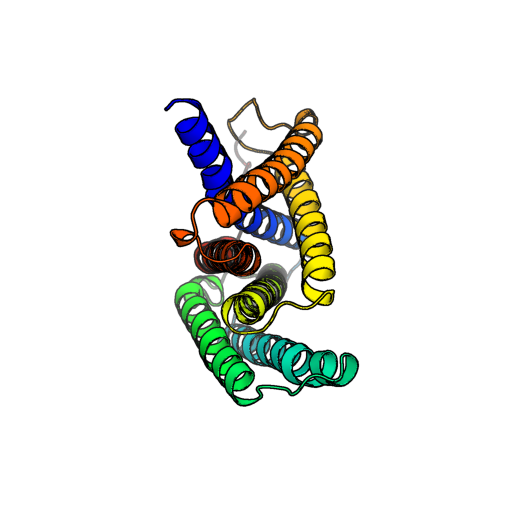 ILE A 1 233 ? 1.601 -7.034 3.224 1.00 94.75 233 ILE A C 1
ATOM 1816 O O . ILE A 1 233 ? 0.869 -7.490 4.102 1.00 94.75 233 ILE A O 1
ATOM 1820 N N . THR A 1 234 ? 2.461 -6.045 3.470 1.00 94.25 234 THR A N 1
ATOM 1821 C CA . THR A 1 234 ? 2.624 -5.446 4.803 1.00 94.25 234 THR A CA 1
ATOM 1822 C C . THR A 1 234 ? 1.314 -4.831 5.308 1.00 94.25 234 THR A C 1
ATOM 1824 O O . THR A 1 234 ? 0.947 -5.006 6.475 1.00 94.25 234 THR A O 1
ATOM 1827 N N . LEU A 1 235 ? 0.570 -4.146 4.435 1.00 93.69 235 LEU A N 1
ATOM 1828 C CA . LEU A 1 235 ? -0.747 -3.591 4.756 1.00 93.69 235 LEU A CA 1
ATOM 1829 C C . LEU A 1 235 ? -1.795 -4.688 5.009 1.00 93.69 235 LEU A C 1
ATOM 1831 O O . LEU A 1 235 ? -2.538 -4.591 5.987 1.00 93.69 235 LEU A O 1
ATOM 1835 N N . LEU A 1 236 ? -1.824 -5.741 4.185 1.00 93.62 236 LEU A N 1
ATOM 1836 C CA . LEU A 1 236 ? -2.725 -6.893 4.325 1.00 93.62 236 LEU A CA 1
ATOM 1837 C C . LEU A 1 236 ? -2.494 -7.639 5.646 1.00 93.62 236 LEU A C 1
ATOM 1839 O O . LEU A 1 236 ? -3.426 -7.817 6.431 1.00 93.62 236 LEU A O 1
ATOM 1843 N N . MET A 1 237 ? -1.245 -8.000 5.952 1.00 91.62 237 MET A N 1
ATOM 1844 C CA . MET A 1 237 ? -0.878 -8.631 7.227 1.00 91.62 237 MET A CA 1
ATOM 1845 C C . MET A 1 237 ? -1.176 -7.712 8.416 1.00 91.62 237 MET A C 1
ATOM 1847 O O . MET A 1 237 ? -1.594 -8.157 9.486 1.00 91.62 237 MET A O 1
ATOM 1851 N N . GLY A 1 238 ? -0.992 -6.405 8.231 1.00 86.88 238 GLY A N 1
ATOM 1852 C CA . GLY A 1 238 ? -1.286 -5.396 9.235 1.00 86.88 238 GLY A CA 1
ATOM 1853 C C . GLY A 1 238 ? -2.775 -5.128 9.457 1.00 86.88 238 GLY A C 1
ATOM 1854 O O . GLY A 1 238 ? -3.104 -4.534 10.485 1.00 86.88 238 GLY A O 1
ATOM 1855 N N . PHE A 1 239 ? -3.657 -5.558 8.549 1.00 88.25 239 PHE A N 1
ATOM 1856 C CA . PHE A 1 239 ? -5.053 -5.126 8.483 1.00 88.25 239 PHE A CA 1
ATOM 1857 C C . PHE A 1 239 ? -5.809 -5.379 9.788 1.00 88.25 239 PHE A C 1
ATOM 1859 O O . PHE A 1 239 ? -6.348 -4.442 10.378 1.00 88.25 239 PHE A O 1
ATOM 1866 N N . LYS A 1 240 ? -5.768 -6.620 10.298 1.00 86.19 240 LYS A N 1
ATOM 1867 C CA . LYS A 1 240 ? -6.445 -7.024 11.546 1.00 86.19 240 LYS A CA 1
ATOM 1868 C C . LYS A 1 240 ? -6.016 -6.171 12.747 1.00 86.19 240 LYS A C 1
ATOM 1870 O O . LYS A 1 240 ? -6.857 -5.748 13.532 1.00 86.19 240 LYS A O 1
ATOM 1875 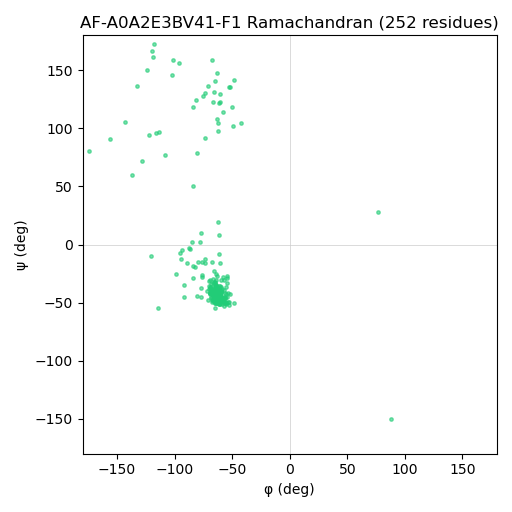N N . GLY A 1 241 ? -4.721 -5.875 12.866 1.00 81.25 241 GLY A N 1
ATOM 1876 C CA . GLY A 1 241 ? -4.186 -5.066 13.969 1.00 81.25 241 GLY A CA 1
ATOM 1877 C C . GLY A 1 241 ? -4.453 -3.561 13.844 1.00 81.25 241 GLY A C 1
ATOM 1878 O O . GLY A 1 241 ? -4.285 -2.827 14.814 1.00 81.25 241 GLY A O 1
ATOM 1879 N N . SER A 1 242 ? -4.839 -3.074 12.664 1.00 79.88 242 SER A N 1
ATOM 1880 C CA . SER A 1 242 ? -5.200 -1.662 12.462 1.00 79.88 242 SER A CA 1
ATOM 1881 C C . SER A 1 242 ? -6.644 -1.360 12.830 1.00 79.88 242 SER A C 1
ATOM 1883 O O . SER A 1 242 ? -6.960 -0.230 13.194 1.00 79.88 242 SER A O 1
ATOM 1885 N N . ILE A 1 243 ? -7.515 -2.359 12.698 1.00 78.75 243 ILE A N 1
ATOM 1886 C CA . ILE A 1 243 ? -8.950 -2.237 12.957 1.00 78.75 243 ILE A CA 1
ATOM 1887 C C . ILE A 1 243 ? -9.340 -2.662 14.378 1.00 78.75 243 ILE A C 1
ATOM 1889 O O . ILE A 1 243 ? -10.452 -2.386 14.807 1.00 78.75 243 ILE A O 1
ATOM 1893 N N . SER A 1 244 ? -8.452 -3.317 15.131 1.00 66.44 244 SER A N 1
ATOM 1894 C CA . SER A 1 244 ? -8.728 -3.692 16.520 1.00 66.44 244 SER A CA 1
ATOM 1895 C C . SER A 1 244 ? -8.885 -2.459 17.417 1.00 66.44 244 SER A C 1
ATOM 1897 O O . SER A 1 244 ? -8.134 -1.489 17.280 1.00 66.44 244 SER A O 1
ATOM 1899 N N . ARG A 1 245 ? -9.836 -2.517 18.361 1.00 63.22 245 ARG A N 1
ATOM 1900 C CA . ARG A 1 245 ? -10.075 -1.466 19.362 1.00 63.22 245 ARG A CA 1
ATOM 1901 C C . ARG A 1 245 ? -8.755 -1.122 20.075 1.00 63.22 245 ARG A C 1
ATOM 1903 O O . ARG A 1 245 ? -8.025 -2.046 20.442 1.00 63.22 245 ARG A O 1
ATOM 1910 N N . PRO A 1 246 ? -8.419 0.163 20.285 1.00 56.09 246 PRO A N 1
ATOM 1911 C CA . PRO A 1 246 ? -7.375 0.493 21.243 1.00 56.09 246 PRO A CA 1
ATOM 1912 C C . PRO A 1 246 ? -7.835 -0.036 22.603 1.00 56.09 246 PRO A C 1
ATOM 1914 O O . PRO A 1 246 ? -8.929 0.294 23.055 1.00 56.09 246 PRO A O 1
ATOM 1917 N N . ILE A 1 247 ? -7.031 -0.898 23.222 1.00 50.00 247 ILE A N 1
ATOM 1918 C CA . ILE A 1 247 ? -7.236 -1.265 24.620 1.00 50.00 247 ILE A CA 1
ATOM 1919 C C . ILE A 1 247 ? -7.032 0.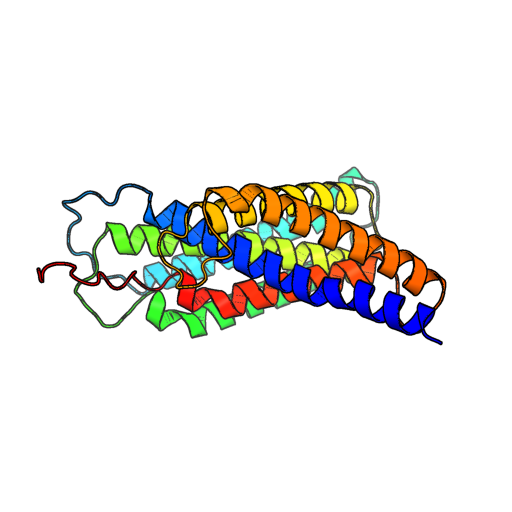039 25.390 1.00 50.00 247 ILE A C 1
ATOM 1921 O O . ILE A 1 247 ? -5.915 0.563 25.423 1.00 50.00 247 ILE A O 1
ATOM 1925 N N . GLU A 1 248 ? -8.110 0.617 25.919 1.00 40.47 248 GLU A N 1
ATOM 1926 C CA . GLU A 1 248 ? -7.992 1.647 26.942 1.00 40.47 248 GLU A CA 1
ATOM 1927 C C . GLU A 1 248 ? -7.306 0.967 28.127 1.00 40.47 248 GLU A C 1
ATOM 1929 O O . GLU A 1 248 ? -7.920 0.229 28.891 1.00 40.47 248 GLU A O 1
ATOM 1934 N N . PHE A 1 249 ? -5.989 1.147 28.238 1.00 29.23 249 PHE A N 1
ATOM 1935 C CA . PHE A 1 249 ? -5.354 1.038 29.536 1.00 29.23 249 PHE A CA 1
ATOM 1936 C C . PHE A 1 249 ? -5.980 2.154 30.360 1.00 29.23 249 PHE A C 1
ATOM 1938 O O . PHE A 1 249 ? -5.670 3.324 30.127 1.00 29.23 249 PHE A O 1
ATOM 1945 N N . ASN A 1 250 ? -6.891 1.788 31.261 1.00 29.53 250 ASN A N 1
ATOM 1946 C CA . ASN A 1 250 ? -7.249 2.630 32.388 1.00 29.53 250 ASN A CA 1
ATOM 1947 C C . ASN A 1 250 ? -5.934 3.061 33.042 1.00 29.53 250 ASN A C 1
ATOM 1949 O O . ASN A 1 250 ? -5.300 2.288 33.748 1.00 29.53 250 ASN A O 1
ATOM 1953 N N . SER A 1 251 ? -5.501 4.289 32.776 1.00 31.66 251 SER A N 1
ATOM 1954 C CA . SER A 1 251 ? -4.596 5.009 33.664 1.00 31.66 251 SER A CA 1
ATOM 1955 C C . SER A 1 251 ? -5.436 5.673 34.755 1.00 31.66 251 SER A C 1
ATOM 1957 O O . SER A 1 251 ? -5.367 6.883 34.949 1.00 31.66 251 SER A O 1
ATOM 1959 N N . GLU A 1 252 ? -6.296 4.876 35.381 1.00 33.31 252 GLU A N 1
ATOM 1960 C CA . GLU A 1 252 ? -6.888 5.152 36.682 1.00 33.31 252 GLU A CA 1
ATOM 1961 C C . GLU A 1 252 ? -6.215 4.171 37.635 1.00 33.31 252 GLU A C 1
ATOM 1963 O O . GLU A 1 252 ? -6.757 3.109 37.897 1.00 33.31 252 GLU A O 1
ATOM 1968 N N . GLU A 1 253 ? -4.975 4.476 38.011 1.00 33.53 253 GLU A N 1
ATOM 1969 C CA . GLU A 1 253 ? -4.289 3.973 39.208 1.00 33.53 253 GLU A CA 1
ATOM 1970 C C . GLU A 1 253 ? -2.941 4.706 39.304 1.00 33.53 253 GLU A C 1
ATOM 1972 O O . GLU A 1 253 ? -1.926 4.254 38.776 1.00 33.53 253 GLU A O 1
ATOM 1977 N N . GLU A 1 254 ? -3.024 5.939 39.823 1.00 31.20 254 GLU A N 1
ATOM 1978 C CA . GLU A 1 254 ? -2.159 6.607 40.826 1.00 31.20 254 GLU A CA 1
ATOM 1979 C C . GLU A 1 254 ? -2.291 8.137 40.743 1.00 31.20 254 GLU A C 1
ATOM 1981 O O . GLU A 1 254 ? -1.835 8.753 39.751 1.00 31.20 254 GLU A O 1
#

Secondary structure (DSSP, 8-state):
-HHHHHHHHHHHHHHHHHHHHHHHHHHHHHHHHHHS---TTPPB----HHHHHHHHHHHHHHHHHHHHIIIIIIHHHHTPPP-HHHHHHHHHHHHHHHHHHHHHTHHHHS-S-S--BHHHHHHHHHHHHHHHHHHHHHHHHHHHHHHS---HHHHHHHHHHHHHHHHHHHHHHHT----S-TT--TTTHHHHHHHHHHHHHHHHHHHHHHHHH-GGG--HHHHHHHHHHHHHHHHHHHHHHHHSPP--------

Solvent-accessible surface area (backbone atoms only — not comparable to full-atom values): 13337 Å² total; per-residue (Å²): 111,73,68,60,54,50,46,52,52,45,28,53,46,36,60,56,44,22,39,48,40,17,53,17,43,50,46,26,46,36,52,57,42,68,67,47,81,56,60,97,78,48,58,78,37,61,62,44,74,66,58,54,49,53,52,52,49,44,38,52,50,47,34,45,53,53,34,47,44,52,38,45,53,49,24,62,74,73,72,45,90,54,61,57,66,59,34,51,49,49,38,54,53,53,39,51,53,52,47,52,47,48,60,74,23,36,62,44,66,44,49,92,65,71,87,32,26,49,42,58,51,54,35,32,50,52,41,47,52,54,50,44,47,52,34,44,48,28,46,49,56,14,46,45,32,66,76,42,83,85,53,78,68,57,57,57,48,48,54,51,53,49,51,53,29,39,53,19,35,27,47,35,39,47,65,51,89,78,66,102,48,91,82,67,36,62,87,39,15,62,58,53,29,53,50,48,54,52,50,43,55,50,11,51,53,47,35,43,58,44,26,77,74,38,69,89,62,49,49,60,54,36,47,52,14,50,36,28,44,44,19,26,50,41,39,54,74,41,44,41,74,52,35,40,78,80,79,76,73,76,85,80,84,134

Foldseek 3Di:
DVVVVVLVVLLVVLLVLLLLLLVLLLLLLLLVLVPPDDPPDFDQDAFDVVLLVVLLVLLLVLLVVLLCCVQPVVCVVVVHDGPNVLSVVLNVVLSVLLNVLSVVLVCLQHPPDRRDGPSLNVSLSSSSSSLSNLLSVLSSLLSCLAPHDDDPVSVVVVVVSLVVSLVSQLSSQLVCPDDPDPCGYVVCSNVVSVVSSCSNVSSLVSVQVVCVVPVVSPHSSNVVSVSSVSSSVSSSVCSSVSSHDPPPPPPPDD